Protein AF-A0A0B7NAV8-F1 (afdb_monomer_lite)

Organism: NCBI:txid35722

Radius of gyration: 39.8 Å; chains: 1; bounding box: 81×67×104 Å

Secondary structure (DSSP, 8-state):
---------SEEEEEETTTTEEE--------TTSPPPTTS-GGG-EEEEE-TTSSSEEEEEE--TTEEEEEEEEEEEE--BTTBTT-EEEEEEEEEEEPP-GGGTGGGS----SHHHHHHHHHHHHT--TT-HHHHHHHHHHIIIIIHHHHHHHHHHHHHHHHHHHHS--TTS----------------------------------HHHHHHHHHHHHHHHHTT---

Sequence (228 aa):
MNTSQLDIPQFVVIHDQVHNTYKHPIIHYVFEDEDFPLNIPKDNVILVELDSSASQLKSVDSYSSKFQVTDCVLEQSQMSDQFDEDASLLNLTIEGISARKLKEDIESIPPIKNLDQLREQLHSFKIRSLRSHTKKRTRALKREKIFKPVEDARLARLAQAQADAAKKPSVGDFMDEVKEVTTSTADTDAMTEEEPKKKISTSGPRSNRHARKLKEKKKKGKKSTIKF

Foldseek 3Di:
DPPPPQQAAPAEWEQAPVVRDIDGDDDDDDDPPHDDDPPDDQQFDKDWDAPPSNQDTDDIDGNYPFKDFDDKDKDWDDPPDVPDHDDTHIHIYTYTHTDPPCVVPVVVQPPDPDPVSVVVVVVCVVCVDPPHPVVVVVVVVCCVPPVVVVVVVVVVVVVVVVVVVVVPPPPPPPPDDDDDDDDDDDDDDDDDDDDDDDDDDPDDDDDVVVVVVVVVVVVVVVVVPDDD

InterPro domains:
  IPR019434 Domain of unknown function DUF2423 [PF10338] (128-169)

Structure (mmCIF, N/CA/C/O backbone):
data_AF-A0A0B7NAV8-F1
#
_entry.id   AF-A0A0B7NAV8-F1
#
loop_
_atom_site.group_PDB
_atom_site.id
_atom_site.type_symbol
_atom_site.label_atom_id
_atom_site.label_alt_id
_atom_site.label_comp_id
_atom_site.label_asym_id
_atom_site.label_entity_id
_atom_site.label_seq_id
_atom_site.pdbx_PDB_ins_code
_atom_site.Cartn_x
_atom_site.Cartn_y
_atom_site.Cartn_z
_atom_site.occupancy
_atom_site.B_iso_or_equiv
_atom_site.auth_seq_id
_atom_site.auth_comp_id
_atom_site.auth_asym_id
_atom_site.auth_atom_id
_atom_site.pdbx_PDB_model_num
ATOM 1 N N . MET A 1 1 ? -2.563 28.893 35.274 1.00 33.94 1 MET A N 1
ATOM 2 C CA . MET A 1 1 ? -3.260 27.595 35.200 1.00 33.94 1 MET A CA 1
ATOM 3 C C . MET A 1 1 ? -2.444 26.751 34.246 1.00 33.94 1 MET A C 1
ATOM 5 O O . MET A 1 1 ? -2.512 27.003 33.053 1.00 33.94 1 MET A O 1
ATOM 9 N N . ASN A 1 2 ? -1.585 25.873 34.769 1.00 31.20 2 ASN A N 1
ATOM 10 C CA . ASN A 1 2 ? -0.801 24.973 33.929 1.00 31.20 2 ASN A CA 1
ATOM 11 C C . ASN A 1 2 ? -1.774 23.947 33.362 1.00 31.20 2 ASN A C 1
ATOM 13 O O . ASN A 1 2 ? -2.236 23.067 34.083 1.00 31.20 2 ASN A O 1
ATOM 17 N N . THR A 1 3 ? -2.146 24.108 32.099 1.00 40.97 3 THR A N 1
ATOM 18 C CA . THR A 1 3 ? -2.737 23.022 31.331 1.00 40.97 3 THR A CA 1
ATOM 19 C C . THR A 1 3 ? -1.651 21.965 31.225 1.00 40.97 3 THR A C 1
ATOM 21 O O . THR A 1 3 ? -0.679 22.160 30.501 1.00 40.97 3 THR A O 1
ATOM 24 N N . SER A 1 4 ? -1.755 20.901 32.016 1.00 46.94 4 SER A N 1
ATOM 25 C CA . SER A 1 4 ? -0.970 19.687 31.817 1.00 46.94 4 SER A CA 1
ATOM 26 C C . SER A 1 4 ? -1.207 19.245 30.379 1.00 46.94 4 SER A C 1
ATOM 28 O O . SER A 1 4 ? -2.298 18.780 30.048 1.00 46.94 4 SER A O 1
ATOM 30 N N . GLN A 1 5 ? -0.232 19.519 29.516 1.00 57.56 5 GLN A N 1
ATOM 31 C CA . GLN A 1 5 ? -0.240 19.119 28.122 1.00 57.56 5 GLN A CA 1
ATOM 32 C C . GLN A 1 5 ? -0.314 17.597 28.132 1.00 57.56 5 GLN A C 1
ATOM 34 O O . GLN A 1 5 ? 0.608 16.932 28.591 1.00 57.56 5 GLN A O 1
ATOM 39 N N . LEU A 1 6 ? -1.478 17.057 27.774 1.00 59.31 6 LEU A N 1
ATOM 40 C CA . LEU A 1 6 ? -1.638 15.619 27.664 1.00 59.31 6 LEU A CA 1
ATOM 41 C C . LEU A 1 6 ? -0.725 15.172 26.524 1.00 59.31 6 LEU A C 1
ATOM 43 O O . LEU A 1 6 ? -0.858 15.673 25.404 1.00 59.31 6 LEU A O 1
ATOM 47 N N . ASP A 1 7 ? 0.191 14.258 26.832 1.00 71.88 7 ASP A N 1
ATOM 48 C CA . ASP A 1 7 ? 1.141 13.638 25.906 1.00 71.88 7 ASP A CA 1
ATOM 49 C C . ASP A 1 7 ? 0.406 12.671 24.967 1.00 71.88 7 ASP A C 1
ATOM 51 O O . ASP A 1 7 ? 0.641 11.471 24.920 1.00 71.88 7 ASP A O 1
ATOM 55 N N . ILE A 1 8 ? -0.569 13.193 24.232 1.00 79.69 8 ILE A N 1
ATOM 56 C CA . ILE A 1 8 ? -1.360 12.439 23.272 1.00 79.69 8 ILE A CA 1
ATOM 57 C C . ILE A 1 8 ? -0.755 12.680 21.888 1.00 79.69 8 ILE A C 1
ATOM 59 O O . ILE A 1 8 ? -0.420 13.825 21.561 1.00 79.69 8 ILE A O 1
ATOM 63 N N . PRO A 1 9 ? -0.641 11.643 21.038 1.00 83.31 9 PRO A N 1
ATOM 64 C CA . PRO A 1 9 ? -0.133 11.814 19.685 1.00 83.31 9 PRO A CA 1
ATOM 65 C C . PRO A 1 9 ? -0.959 12.839 18.909 1.00 83.31 9 PRO A C 1
ATOM 67 O O . PRO A 1 9 ? -2.142 12.613 18.674 1.00 83.31 9 PRO A O 1
ATOM 70 N N . GLN A 1 10 ? -0.349 13.950 18.499 1.00 81.62 10 GLN A N 1
ATOM 71 C CA . GLN A 1 10 ? -1.018 15.032 17.769 1.00 81.62 10 GLN A CA 1
ATOM 72 C C . GLN A 1 10 ? -1.037 14.774 16.262 1.00 81.62 10 GLN A C 1
ATOM 74 O O . GLN A 1 10 ? -1.990 15.135 15.570 1.00 81.62 10 GLN A O 1
ATOM 79 N N . PHE A 1 11 ? 0.001 14.110 15.750 1.00 85.69 11 PHE A N 1
ATOM 80 C CA . PHE A 1 11 ? 0.105 13.750 14.343 1.00 85.69 11 PHE A CA 1
ATOM 81 C C . PHE A 1 11 ? 0.037 12.240 14.193 1.00 85.69 11 PHE A C 1
ATOM 83 O O . PHE A 1 11 ? 0.974 11.535 14.551 1.00 85.69 11 PHE A O 1
ATOM 90 N N . VAL A 1 12 ? -1.066 11.744 13.630 1.00 91.06 12 VAL A N 1
ATOM 91 C CA . VAL A 1 12 ? -1.217 10.325 13.294 1.00 91.06 12 VAL A CA 1
ATOM 92 C C . VAL A 1 12 ? -1.191 10.155 11.782 1.00 91.06 12 VAL A C 1
ATOM 94 O O . VAL A 1 12 ? -1.930 10.822 11.048 1.00 91.06 12 VAL A O 1
ATOM 97 N N . VAL A 1 13 ? -0.350 9.244 11.304 1.00 93.62 13 VAL A N 1
ATOM 98 C CA . VAL A 1 13 ? -0.205 8.940 9.879 1.00 93.62 13 VAL A CA 1
ATOM 99 C C . VAL A 1 13 ? -0.182 7.432 9.673 1.00 93.62 13 VAL A C 1
ATOM 101 O O . VAL A 1 13 ? 0.451 6.697 10.420 1.00 93.62 13 VAL A O 1
ATOM 104 N N . ILE A 1 14 ? -0.859 6.965 8.625 1.00 93.88 14 ILE A N 1
ATOM 105 C CA . ILE A 1 14 ? -0.773 5.584 8.153 1.00 93.88 14 ILE A CA 1
ATOM 106 C C . ILE A 1 14 ? 0.172 5.533 6.954 1.00 93.88 14 ILE A C 1
ATOM 108 O O . ILE A 1 14 ? -0.102 6.157 5.923 1.00 93.88 14 ILE A O 1
ATOM 112 N N . HIS A 1 15 ? 1.249 4.758 7.059 1.00 94.38 15 HIS A N 1
ATOM 113 C CA . HIS A 1 15 ? 2.155 4.465 5.952 1.00 94.38 15 HIS A CA 1
ATOM 114 C C . HIS A 1 15 ? 1.811 3.118 5.319 1.00 94.38 15 HIS A C 1
ATOM 116 O O . HIS A 1 15 ? 1.873 2.065 5.948 1.00 94.38 15 HIS A O 1
ATOM 122 N N . ASP A 1 16 ? 1.433 3.155 4.042 1.00 91.88 16 ASP A N 1
ATOM 123 C CA . ASP A 1 16 ? 1.216 1.955 3.241 1.00 91.88 16 ASP A CA 1
ATOM 124 C C . ASP A 1 16 ? 2.499 1.589 2.499 1.00 91.88 16 ASP A C 1
ATOM 126 O O . ASP A 1 16 ? 2.817 2.182 1.461 1.00 91.88 16 ASP A O 1
ATOM 130 N N . GLN A 1 17 ? 3.198 0.573 2.997 1.00 89.00 17 GLN A N 1
ATOM 131 C CA . GLN A 1 17 ? 4.477 0.117 2.456 1.00 89.00 17 GLN A CA 1
ATOM 132 C C . GLN A 1 17 ? 4.350 -0.435 1.023 1.00 89.00 17 GLN A C 1
ATOM 134 O O . GLN A 1 17 ? 5.293 -0.359 0.236 1.00 89.00 17 GLN A O 1
ATOM 139 N N . VAL A 1 18 ? 3.180 -0.967 0.637 1.00 86.38 18 VAL A N 1
ATOM 140 C CA . VAL A 1 18 ? 2.978 -1.567 -0.698 1.00 86.38 18 VAL A CA 1
ATOM 141 C C . VAL A 1 18 ? 2.935 -0.498 -1.781 1.00 86.38 18 VAL A C 1
ATOM 143 O O . VAL A 1 18 ? 3.499 -0.677 -2.863 1.00 86.38 18 VAL A O 1
ATOM 146 N N . HIS A 1 19 ? 2.227 0.594 -1.508 1.00 84.69 19 HIS A N 1
ATOM 147 C CA . HIS A 1 19 ? 2.048 1.691 -2.458 1.00 84.69 19 HIS A CA 1
ATOM 148 C C . HIS A 1 19 ? 3.016 2.851 -2.199 1.00 84.69 19 HIS A C 1
ATOM 150 O O . HIS A 1 19 ? 3.089 3.760 -3.024 1.00 84.69 19 HIS A O 1
ATOM 156 N N . ASN A 1 20 ? 3.766 2.792 -1.095 1.00 88.88 20 ASN A N 1
ATOM 157 C CA . ASN A 1 20 ? 4.603 3.860 -0.564 1.00 88.88 20 ASN A CA 1
ATOM 158 C C . ASN A 1 20 ? 3.840 5.191 -0.464 1.00 88.88 20 ASN A C 1
ATOM 160 O O . ASN A 1 20 ? 4.245 6.208 -1.025 1.00 88.88 20 ASN A O 1
ATOM 164 N N . THR A 1 21 ? 2.679 5.154 0.192 1.00 91.75 21 THR A N 1
ATOM 165 C CA . THR A 1 21 ? 1.798 6.319 0.355 1.00 91.75 21 THR A CA 1
ATOM 166 C C . THR A 1 21 ? 1.487 6.563 1.818 1.00 91.75 21 THR A C 1
ATOM 168 O O . THR A 1 21 ? 1.214 5.608 2.542 1.00 91.75 21 THR A O 1
ATOM 171 N N . TYR A 1 22 ? 1.425 7.831 2.209 1.00 93.00 22 TYR A N 1
ATOM 172 C CA . TYR A 1 22 ? 0.982 8.258 3.532 1.00 93.00 22 TYR A CA 1
ATOM 173 C C . TYR A 1 22 ? -0.482 8.696 3.478 1.00 93.00 22 TYR A C 1
ATOM 175 O O . TYR A 1 22 ? -0.912 9.343 2.519 1.00 93.00 22 TYR A O 1
ATOM 183 N N . LYS A 1 23 ? -1.263 8.308 4.484 1.00 91.75 23 LYS A N 1
ATOM 184 C CA . LYS A 1 23 ? -2.679 8.662 4.623 1.00 91.75 23 LYS A CA 1
ATOM 185 C C . LYS A 1 23 ? -2.935 9.196 6.024 1.00 91.75 23 LYS A C 1
ATOM 187 O O . LYS A 1 23 ? -2.397 8.666 6.989 1.00 91.75 23 LYS A O 1
ATOM 192 N N . HIS A 1 24 ? -3.810 10.187 6.126 1.00 91.38 24 HIS A N 1
ATOM 193 C CA . HIS A 1 24 ? -4.266 10.713 7.409 1.00 91.38 24 HIS A CA 1
ATOM 194 C C . HIS A 1 24 ? -5.580 10.024 7.801 1.00 91.38 24 HIS A C 1
ATOM 196 O O . HIS A 1 24 ? -6.559 10.144 7.054 1.00 91.38 24 HIS A O 1
ATOM 202 N N . PRO A 1 25 ? -5.611 9.250 8.900 1.00 90.88 25 PRO A N 1
ATOM 203 C CA . PRO A 1 25 ? -6.840 8.648 9.393 1.00 90.88 25 PRO A CA 1
ATOM 204 C C . PRO A 1 25 ? -7.732 9.683 10.086 1.00 90.88 25 PRO A C 1
ATOM 206 O O . PRO A 1 25 ? -7.289 10.764 10.468 1.00 90.88 25 PRO A O 1
ATOM 209 N N . ILE A 1 26 ? -8.997 9.317 10.279 1.00 89.38 26 ILE A N 1
ATOM 210 C CA . ILE A 1 26 ? -9.870 9.998 11.238 1.00 89.38 26 ILE A CA 1
ATOM 211 C C . ILE A 1 26 ? -9.538 9.418 12.613 1.00 89.38 26 ILE A C 1
ATOM 213 O O . ILE A 1 26 ? -9.575 8.199 12.783 1.00 89.38 26 ILE A O 1
ATOM 217 N N . ILE A 1 27 ? -9.181 10.281 13.560 1.00 90.00 27 ILE A N 1
ATOM 218 C CA . ILE A 1 27 ? -8.692 9.887 14.882 1.00 90.00 27 ILE A CA 1
ATOM 219 C C . ILE A 1 27 ? -9.806 10.101 15.905 1.00 90.00 27 ILE A C 1
ATOM 221 O O . ILE A 1 27 ? -10.453 11.148 15.915 1.00 90.00 27 ILE A O 1
ATOM 225 N N . HIS A 1 28 ? -10.008 9.111 16.769 1.00 89.25 28 HIS A N 1
ATOM 226 C CA . HIS A 1 28 ? -10.905 9.191 17.914 1.00 89.25 28 HIS A CA 1
ATOM 227 C C . HIS A 1 28 ? -10.137 8.733 19.151 1.00 89.25 28 HIS A C 1
ATOM 229 O O . HIS A 1 28 ? -9.685 7.590 19.194 1.00 89.25 28 HIS A O 1
ATOM 235 N N . TYR A 1 29 ? -9.985 9.620 20.130 1.00 88.62 29 TYR A N 1
ATOM 236 C CA . TYR A 1 29 ? -9.462 9.260 21.445 1.00 88.62 29 TYR A CA 1
ATOM 237 C C . TYR A 1 29 ? -10.630 8.799 22.310 1.00 88.62 29 TYR A C 1
ATOM 239 O O . TYR A 1 29 ? -11.681 9.436 22.302 1.00 88.62 29 TYR A O 1
ATOM 247 N N . VAL A 1 30 ? -10.451 7.675 22.995 1.00 88.56 30 VAL A N 1
ATOM 248 C CA . VAL A 1 30 ? -11.434 7.104 23.918 1.00 88.56 30 VAL A CA 1
ATOM 249 C C . VAL A 1 30 ? -10.692 6.820 25.213 1.00 88.56 30 VAL A C 1
ATOM 251 O O . VAL A 1 30 ? -9.703 6.085 25.200 1.00 88.56 30 VAL A O 1
ATOM 254 N N . PHE A 1 31 ? -11.138 7.435 26.302 1.00 86.62 31 PHE A N 1
ATOM 255 C CA . PHE A 1 31 ? -10.585 7.224 27.638 1.00 86.62 31 PHE A CA 1
ATOM 256 C C . PHE A 1 31 ? -11.399 6.164 28.389 1.00 86.62 31 PHE A C 1
ATOM 258 O O . PHE A 1 31 ? -12.540 5.892 28.027 1.00 86.62 31 PHE A O 1
ATOM 265 N N . GLU A 1 32 ? -10.821 5.551 29.426 1.00 83.69 32 GLU A N 1
ATOM 266 C CA . GLU A 1 32 ? -11.444 4.428 30.157 1.00 83.69 32 GLU A CA 1
ATOM 267 C C . GLU A 1 32 ? -12.826 4.769 30.747 1.00 83.69 32 GLU A C 1
ATOM 269 O O . GLU A 1 32 ? -13.690 3.896 30.820 1.00 83.69 32 GLU A O 1
ATOM 274 N N . ASP A 1 33 ? -13.049 6.035 31.109 1.00 85.56 33 ASP A N 1
ATOM 275 C CA . ASP A 1 33 ? -14.300 6.526 31.700 1.00 85.56 33 ASP A CA 1
ATOM 276 C C . ASP A 1 33 ? -15.345 6.983 30.660 1.00 85.56 33 ASP A C 1
ATOM 278 O O . ASP A 1 33 ? -16.428 7.444 31.029 1.00 85.56 33 ASP A O 1
ATOM 282 N N . GLU A 1 34 ? -15.038 6.892 29.362 1.00 85.62 34 GLU A N 1
ATOM 283 C CA . GLU A 1 34 ? -15.904 7.367 28.281 1.00 85.62 34 GLU A CA 1
ATOM 284 C C . GLU A 1 34 ? -16.522 6.218 27.473 1.00 85.62 34 GLU A C 1
ATOM 286 O O . GLU A 1 34 ? -15.875 5.227 27.128 1.00 85.62 34 GLU A O 1
ATOM 291 N N . ASP A 1 35 ? -17.795 6.378 27.106 1.00 83.38 35 ASP A N 1
ATOM 292 C CA . ASP A 1 35 ? -18.478 5.427 26.233 1.00 83.38 35 ASP A CA 1
ATOM 293 C C . ASP A 1 35 ? -17.909 5.467 24.807 1.00 83.38 35 ASP A C 1
ATOM 295 O O . ASP A 1 35 ? -17.701 6.530 24.212 1.00 83.38 35 ASP A O 1
ATOM 299 N N . PHE A 1 36 ? -17.733 4.286 24.204 1.00 80.69 36 PHE A N 1
ATOM 300 C CA . PHE A 1 36 ? -17.240 4.191 22.831 1.00 80.69 36 PHE A CA 1
ATOM 301 C C . PHE A 1 36 ? -18.223 4.848 21.838 1.00 80.69 36 PHE A C 1
ATOM 303 O O . PHE A 1 36 ? -19.425 4.552 21.873 1.00 80.69 36 PHE A O 1
ATOM 310 N N . PRO A 1 37 ? -17.753 5.671 20.879 1.00 80.50 37 PRO A N 1
ATOM 311 C CA . PRO A 1 37 ? -18.645 6.382 19.970 1.00 80.50 37 PRO A CA 1
ATOM 312 C C . PRO A 1 37 ? -19.449 5.422 19.078 1.00 80.50 37 PRO A C 1
ATOM 314 O O . PRO A 1 37 ? -18.900 4.687 18.255 1.00 80.50 37 PRO A O 1
ATOM 317 N N . LEU A 1 38 ? -20.780 5.477 19.178 1.00 75.06 38 LEU A N 1
ATOM 318 C CA . LEU A 1 38 ? -21.706 4.596 18.443 1.00 75.06 38 LEU A CA 1
ATOM 319 C C . LEU A 1 38 ? -21.657 4.770 16.912 1.00 75.06 38 LEU A C 1
ATOM 321 O O . LEU A 1 38 ? -22.053 3.870 16.174 1.00 75.06 38 LEU A O 1
ATOM 325 N N . ASN A 1 39 ? -21.166 5.913 16.428 1.00 79.62 39 ASN A N 1
ATOM 326 C CA . ASN A 1 39 ? -21.165 6.264 15.005 1.00 79.62 39 ASN A CA 1
ATOM 327 C 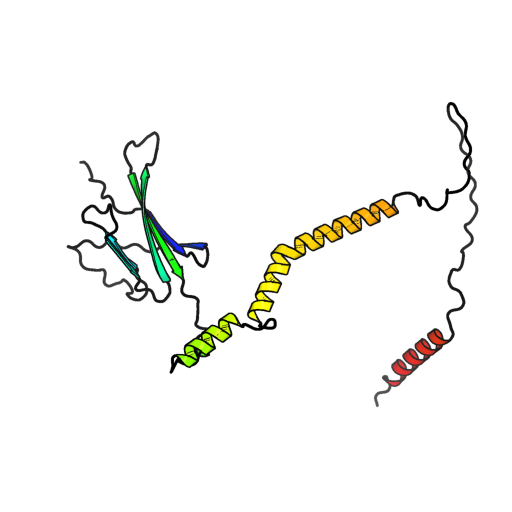C . ASN A 1 39 ? -19.951 5.728 14.224 1.00 79.62 39 ASN A C 1
ATOM 329 O O . ASN A 1 39 ? -19.858 5.970 13.019 1.00 79.62 39 ASN A O 1
ATOM 333 N N . ILE A 1 40 ? -19.012 5.026 14.869 1.00 79.38 40 ILE A N 1
ATOM 334 C CA . ILE A 1 40 ? -17.792 4.553 14.203 1.00 79.38 40 ILE A CA 1
ATOM 335 C C . ILE A 1 40 ? -18.042 3.186 13.539 1.00 79.38 40 ILE A C 1
ATOM 337 O O . ILE A 1 40 ? -18.410 2.221 14.215 1.00 79.38 40 ILE A O 1
ATOM 341 N N . PRO A 1 41 ? -17.823 3.056 12.216 1.00 80.94 41 PRO A N 1
ATOM 342 C CA . PRO A 1 41 ? -17.987 1.789 11.515 1.00 80.94 41 PRO A CA 1
ATOM 343 C C . PRO A 1 41 ? -16.900 0.791 11.933 1.00 80.94 41 PRO A C 1
ATOM 345 O O . PRO A 1 41 ? -15.724 1.005 11.653 1.00 80.94 41 PRO A O 1
ATOM 348 N N . LYS A 1 42 ? -17.298 -0.334 12.538 1.00 81.19 42 LYS A N 1
ATOM 349 C CA . LYS A 1 42 ? -16.385 -1.344 13.114 1.00 81.19 42 LYS A CA 1
ATOM 350 C C . LYS A 1 42 ? -15.485 -2.053 12.088 1.00 81.19 42 LYS A C 1
ATOM 352 O O . LYS A 1 42 ? -14.402 -2.507 12.433 1.00 81.19 42 LYS A O 1
ATOM 357 N N . ASP A 1 43 ? -15.891 -2.094 10.820 1.00 81.00 43 ASP A N 1
ATOM 358 C CA . ASP A 1 43 ? -15.250 -2.926 9.788 1.00 81.00 43 ASP A CA 1
ATOM 359 C C . ASP A 1 43 ? -13.959 -2.330 9.186 1.00 81.00 43 ASP A C 1
ATOM 361 O O . ASP A 1 43 ? -13.358 -2.921 8.285 1.00 81.00 43 ASP A O 1
ATOM 365 N N . ASN A 1 44 ? -13.555 -1.122 9.599 1.00 86.38 44 ASN A N 1
ATOM 366 C CA . ASN A 1 44 ? -12.341 -0.455 9.111 1.00 86.38 44 ASN A CA 1
ATOM 367 C C . ASN A 1 44 ? -11.680 0.393 10.210 1.00 86.38 44 ASN A C 1
ATOM 369 O O . ASN A 1 44 ? -11.363 1.558 9.978 1.00 86.38 44 ASN A O 1
ATOM 373 N N . VAL A 1 45 ? -11.488 -0.187 11.394 1.00 90.81 45 VAL A N 1
ATOM 374 C CA . VAL A 1 45 ? -10.860 0.490 12.539 1.00 90.81 45 VAL A CA 1
ATOM 375 C C . VAL A 1 45 ? -9.496 -0.125 12.829 1.00 90.81 45 VAL A C 1
ATOM 377 O O . VAL A 1 45 ? -9.292 -1.326 12.643 1.00 90.81 45 VAL A O 1
ATOM 380 N N . ILE A 1 46 ? -8.569 0.713 13.279 1.00 91.75 46 ILE A N 1
ATOM 381 C CA . ILE A 1 46 ? -7.322 0.292 13.912 1.00 91.75 46 ILE A CA 1
ATOM 382 C C . ILE A 1 46 ? -7.425 0.765 15.359 1.00 91.75 46 ILE A C 1
ATOM 384 O O . ILE A 1 46 ? -7.635 1.955 15.592 1.00 91.75 46 ILE A O 1
ATOM 388 N N . LEU A 1 47 ? -7.351 -0.167 16.304 1.00 91.88 47 LEU A N 1
ATOM 389 C CA . LEU A 1 47 ? -7.296 0.138 17.726 1.00 91.88 47 LEU A CA 1
ATOM 390 C C . LEU A 1 47 ? -5.833 0.234 18.131 1.00 91.88 47 LEU A C 1
ATOM 392 O O . LEU A 1 47 ? -5.044 -0.665 17.850 1.00 91.88 47 LEU A O 1
ATOM 396 N N . VAL A 1 48 ? -5.489 1.351 18.758 1.00 92.31 48 VAL A N 1
ATOM 397 C CA . VAL A 1 48 ? -4.158 1.619 19.289 1.00 92.31 48 VAL A CA 1
ATOM 398 C C . VAL A 1 48 ? -4.323 1.829 20.780 1.00 92.31 48 VAL A C 1
ATOM 400 O O . VAL A 1 48 ? -4.992 2.772 21.198 1.00 92.31 48 VAL A O 1
ATOM 403 N N . GLU A 1 49 ? -3.739 0.939 21.569 1.00 91.81 49 GLU A N 1
ATOM 404 C CA . GLU A 1 49 ? -3.731 1.050 23.019 1.00 91.81 49 GLU A CA 1
ATOM 405 C C . GLU A 1 49 ? -2.402 1.657 23.465 1.00 91.81 49 GLU A C 1
ATOM 407 O O . GLU A 1 49 ? -1.322 1.153 23.136 1.00 91.81 49 GLU A O 1
ATOM 412 N N . LEU A 1 50 ? -2.491 2.742 24.227 1.00 89.31 50 LEU A N 1
ATOM 413 C CA . LEU A 1 50 ? -1.343 3.402 24.833 1.00 89.31 50 LEU A CA 1
ATOM 414 C C . LEU A 1 50 ? -1.266 3.079 26.330 1.00 89.31 50 LEU A C 1
ATOM 416 O O . LEU A 1 50 ? -2.220 2.593 26.950 1.00 89.31 50 LEU A O 1
ATOM 420 N N . ASP A 1 51 ? -0.101 3.313 26.920 1.00 87.31 51 ASP A N 1
ATOM 421 C CA . ASP A 1 51 ? 0.070 3.232 28.364 1.00 87.31 51 ASP A CA 1
ATOM 422 C C . ASP A 1 51 ? -0.670 4.358 29.103 1.00 87.31 51 ASP A C 1
ATOM 424 O O . ASP A 1 51 ? -1.150 5.317 28.504 1.00 87.31 51 ASP A O 1
ATOM 428 N N . SER A 1 52 ? -0.761 4.251 30.431 1.00 82.56 52 SER A N 1
ATOM 429 C CA . SER A 1 52 ? -1.425 5.262 31.269 1.00 82.56 52 SER A CA 1
ATOM 430 C C . SER A 1 52 ? -0.781 6.651 31.162 1.00 82.56 52 SER A C 1
ATOM 432 O O . SER A 1 52 ? -1.414 7.640 31.518 1.00 82.56 52 SER A O 1
ATOM 434 N N . SER A 1 53 ? 0.459 6.725 30.667 1.00 78.12 53 SER A N 1
ATOM 435 C CA . SER A 1 53 ? 1.196 7.971 30.433 1.00 78.12 53 SER A CA 1
ATOM 436 C C . SER A 1 53 ? 1.130 8.450 28.975 1.00 78.12 53 SER A C 1
ATOM 438 O O . SER A 1 53 ? 1.748 9.459 28.661 1.00 78.12 53 SER A O 1
ATOM 440 N N . ALA A 1 54 ? 0.436 7.724 28.087 1.00 76.25 54 ALA A N 1
ATOM 441 C CA . ALA A 1 54 ? 0.354 7.956 26.638 1.00 76.25 54 ALA A CA 1
ATOM 442 C C . ALA A 1 54 ? 1.715 8.085 25.902 1.00 76.25 54 ALA A C 1
ATOM 444 O O . ALA A 1 54 ? 1.794 8.538 24.760 1.00 76.25 54 ALA A O 1
ATOM 445 N N . SER A 1 55 ? 2.784 7.612 26.538 1.00 75.94 55 SER A N 1
ATOM 446 C CA . SER A 1 55 ? 4.180 7.722 26.107 1.00 75.94 55 SER A CA 1
ATOM 447 C C . SER A 1 55 ? 4.691 6.474 25.392 1.00 75.94 55 SER A C 1
ATOM 449 O O . SER A 1 55 ? 5.691 6.530 24.676 1.00 75.94 55 SER A O 1
ATOM 451 N N . GLN A 1 56 ? 4.031 5.333 25.603 1.00 84.19 56 GLN A N 1
ATOM 452 C CA . GLN A 1 56 ? 4.423 4.046 25.045 1.00 84.19 56 GLN A CA 1
ATOM 453 C C . GLN A 1 56 ? 3.221 3.302 24.479 1.00 84.19 56 GLN A C 1
ATOM 455 O O . GLN A 1 56 ? 2.089 3.404 24.952 1.00 84.19 56 GLN A O 1
ATOM 460 N N . LEU A 1 57 ? 3.504 2.506 23.455 1.00 88.62 57 LEU A N 1
ATOM 461 C CA . LEU A 1 57 ? 2.540 1.638 22.805 1.00 88.62 57 LEU A CA 1
ATOM 462 C C . LEU A 1 57 ? 2.380 0.334 23.599 1.00 88.62 57 LEU A C 1
ATOM 464 O O . LEU A 1 57 ? 3.371 -0.351 23.854 1.00 88.62 57 LEU A O 1
ATOM 468 N N . LYS A 1 58 ? 1.145 -0.043 23.944 1.00 89.50 58 LYS A N 1
ATOM 469 C CA . LYS A 1 58 ? 0.840 -1.355 24.540 1.00 89.50 58 LYS A CA 1
ATOM 470 C C . LYS A 1 58 ? 0.482 -2.389 23.481 1.00 89.50 58 LYS A C 1
ATOM 472 O O . LYS A 1 58 ? 1.056 -3.475 23.456 1.00 89.50 58 LYS A O 1
ATOM 477 N N . SER A 1 59 ? -0.491 -2.067 22.634 1.00 90.12 59 SER A N 1
ATOM 478 C CA . SER A 1 59 ? -1.035 -2.996 21.647 1.00 90.12 59 SER A CA 1
ATOM 479 C C . SER A 1 59 ? -1.583 -2.248 20.434 1.00 90.12 59 SER A C 1
ATOM 481 O O . SER A 1 59 ? -1.980 -1.084 20.523 1.00 90.12 59 SER A O 1
ATOM 483 N N . VAL A 1 60 ? -1.561 -2.907 19.272 1.00 92.81 60 VAL A N 1
ATOM 484 C CA . VAL A 1 60 ? -2.150 -2.380 18.037 1.00 92.81 60 VAL A CA 1
ATOM 485 C C . VAL A 1 60 ? -2.856 -3.495 17.298 1.00 92.81 60 VAL A C 1
ATOM 487 O O . VAL A 1 60 ? -2.221 -4.440 16.832 1.00 92.81 60 VAL A O 1
ATOM 490 N N . ASP A 1 61 ? -4.161 -3.324 17.121 1.00 91.06 61 ASP A N 1
ATOM 491 C CA . ASP A 1 61 ? -5.021 -4.284 16.449 1.00 91.06 61 ASP A CA 1
ATOM 492 C C . ASP A 1 61 ? -5.696 -3.646 15.238 1.00 91.06 61 ASP A C 1
ATOM 494 O O . ASP A 1 61 ? -6.361 -2.612 15.329 1.00 91.06 61 ASP A O 1
ATOM 498 N N . SER A 1 62 ? -5.569 -4.289 14.077 1.00 91.62 62 SER A N 1
ATOM 499 C CA . SER A 1 62 ? -6.301 -3.890 12.874 1.00 91.62 62 SER A CA 1
ATOM 500 C C . SER A 1 62 ? -7.525 -4.770 12.671 1.00 91.62 62 SER A C 1
ATOM 502 O O . SER A 1 62 ? -7.404 -5.975 12.451 1.00 91.62 62 SER A O 1
ATOM 504 N N . TYR A 1 63 ? -8.700 -4.145 12.634 1.00 89.50 63 TYR A N 1
ATOM 505 C CA . TYR A 1 63 ? -9.967 -4.783 12.264 1.00 89.50 63 TYR A CA 1
ATOM 506 C C . TYR A 1 63 ? -10.333 -4.527 10.795 1.00 89.50 63 TYR A C 1
ATOM 508 O O . TYR A 1 63 ? -11.406 -4.907 10.327 1.00 89.50 63 TYR A O 1
ATOM 516 N N . SER A 1 64 ? -9.443 -3.886 10.034 1.00 87.50 64 SER A N 1
ATOM 517 C CA . SER A 1 64 ? -9.667 -3.595 8.622 1.00 87.50 64 SER A CA 1
ATOM 518 C C . SER A 1 64 ? -9.333 -4.789 7.731 1.00 87.50 64 SER A C 1
ATOM 520 O O . SER A 1 64 ? -8.200 -5.255 7.669 1.00 87.50 64 SER A O 1
ATOM 522 N N . SER A 1 65 ? -10.294 -5.208 6.905 1.00 84.94 65 SER A N 1
ATOM 523 C CA . SER A 1 65 ? -10.054 -6.194 5.833 1.00 84.94 65 SER A CA 1
ATOM 524 C C . SER A 1 65 ? -9.173 -5.665 4.690 1.00 84.94 65 SER A C 1
ATOM 526 O O . SER A 1 65 ? -8.731 -6.427 3.827 1.00 84.94 65 SER A O 1
ATOM 528 N N . LYS A 1 66 ? -8.946 -4.348 4.640 1.00 87.00 66 LYS A N 1
ATOM 529 C CA . LYS A 1 66 ? -8.238 -3.669 3.545 1.00 87.00 66 LYS A CA 1
ATOM 530 C C . LYS A 1 66 ? -6.812 -3.289 3.900 1.00 87.00 66 LYS A C 1
ATOM 532 O O . LYS A 1 66 ? -6.066 -2.916 2.998 1.00 87.00 66 LYS A O 1
ATOM 537 N N . PHE A 1 67 ? -6.449 -3.328 5.173 1.00 89.44 67 PHE A N 1
ATOM 538 C CA . PHE A 1 67 ? -5.160 -2.858 5.646 1.00 89.44 67 PHE A CA 1
ATOM 539 C C . PHE A 1 67 ? -4.730 -3.680 6.850 1.00 89.44 67 PHE A C 1
ATOM 541 O O . PHE A 1 67 ? -5.439 -3.743 7.854 1.00 89.44 67 PHE A O 1
ATOM 548 N N . GLN A 1 68 ? -3.564 -4.302 6.739 1.00 90.81 68 GLN A N 1
ATOM 549 C CA . GLN A 1 68 ? -2.974 -5.059 7.828 1.00 90.81 68 GLN A CA 1
ATOM 550 C C . GLN A 1 68 ? -1.791 -4.276 8.379 1.00 90.81 68 GLN A C 1
ATOM 552 O O . GLN A 1 68 ? -0.865 -3.958 7.632 1.00 90.81 68 GLN A O 1
ATOM 557 N N . VAL A 1 69 ? -1.858 -3.956 9.669 1.00 92.56 69 VAL A N 1
ATOM 558 C CA . VAL A 1 69 ? -0.771 -3.289 10.387 1.00 92.56 69 VAL A CA 1
ATOM 559 C C . VAL A 1 69 ? 0.401 -4.259 10.495 1.00 92.56 69 VAL A C 1
ATOM 561 O O . VAL A 1 69 ? 0.210 -5.441 10.787 1.00 92.56 69 VAL A O 1
ATOM 564 N N . THR A 1 70 ? 1.597 -3.763 10.204 1.00 90.25 70 THR A N 1
ATOM 565 C CA . THR A 1 70 ? 2.855 -4.505 10.336 1.00 90.25 70 THR A CA 1
ATOM 566 C C . THR A 1 70 ? 3.694 -3.980 11.482 1.00 90.25 70 THR A C 1
ATOM 568 O O . THR A 1 70 ? 4.345 -4.777 12.148 1.00 90.25 70 THR A O 1
ATOM 571 N N . ASP A 1 71 ? 3.679 -2.665 11.689 1.00 90.94 71 ASP A N 1
ATOM 572 C CA . ASP A 1 71 ? 4.441 -2.004 12.739 1.00 90.94 71 ASP A CA 1
ATOM 573 C C . ASP A 1 71 ? 3.742 -0.704 13.160 1.00 90.94 71 ASP A C 1
ATOM 575 O O . ASP A 1 71 ? 2.871 -0.190 12.452 1.00 90.94 71 ASP A O 1
ATOM 579 N N . CYS A 1 72 ? 4.097 -0.180 14.323 1.00 92.31 72 CYS A N 1
ATOM 580 C CA . CYS A 1 72 ? 3.567 1.071 14.833 1.00 92.31 72 CYS A CA 1
ATOM 581 C C . CYS A 1 72 ? 4.647 1.786 15.639 1.00 92.31 72 CYS A C 1
ATOM 583 O O . CYS A 1 72 ? 5.149 1.267 16.635 1.00 92.31 72 CYS A O 1
ATOM 585 N N . VAL A 1 73 ? 4.991 2.989 15.194 1.00 90.50 73 VAL A N 1
ATOM 586 C CA . VAL A 1 73 ? 6.103 3.771 15.718 1.00 90.50 73 VAL A CA 1
ATOM 587 C C . VAL A 1 73 ? 5.552 5.031 16.369 1.00 90.50 73 VAL A C 1
ATOM 589 O O . VAL A 1 73 ? 4.841 5.811 15.734 1.00 90.50 73 VAL A O 1
ATOM 592 N N . LEU A 1 74 ? 5.887 5.223 17.641 1.00 89.12 74 LEU A N 1
ATOM 593 C CA . LEU A 1 74 ? 5.572 6.425 18.402 1.00 89.12 74 LEU A CA 1
ATOM 594 C C . LEU A 1 74 ? 6.864 7.229 18.596 1.00 89.12 74 LEU A C 1
ATOM 596 O O . LEU A 1 74 ? 7.821 6.732 19.186 1.00 89.12 74 LEU A O 1
ATOM 600 N N . GLU A 1 75 ? 6.898 8.454 18.080 1.00 87.06 75 GLU A N 1
ATOM 601 C CA . GLU A 1 75 ? 8.063 9.341 18.111 1.00 87.06 75 GLU A CA 1
ATOM 602 C C . GLU A 1 75 ? 7.731 10.648 18.824 1.00 87.06 75 GLU A C 1
ATOM 604 O O . GLU A 1 75 ? 6.744 11.309 18.507 1.00 87.06 75 GLU A O 1
ATOM 609 N N . GLN A 1 76 ? 8.597 11.064 19.745 1.00 81.88 76 GLN A N 1
ATOM 610 C CA . GLN A 1 76 ? 8.530 12.382 20.363 1.00 81.88 76 GLN A CA 1
ATOM 611 C C . GLN A 1 76 ? 9.505 13.314 19.639 1.00 81.88 76 GLN A C 1
ATOM 613 O O . GLN A 1 76 ? 10.719 13.113 19.660 1.00 81.88 76 GLN A O 1
ATOM 618 N N . SER A 1 77 ? 8.969 14.324 18.960 1.00 75.56 77 SER A N 1
ATOM 619 C CA . SER A 1 77 ? 9.753 15.348 18.275 1.00 75.56 77 SER A CA 1
ATOM 620 C C . SER A 1 77 ? 9.921 16.565 19.178 1.00 75.56 77 SER A C 1
ATOM 622 O O . SER A 1 77 ? 8.938 17.139 19.649 1.00 75.56 77 SER A O 1
ATOM 624 N N . GLN A 1 78 ? 11.169 16.977 19.401 1.00 67.69 78 GLN A N 1
ATOM 625 C CA . GLN A 1 78 ? 11.473 18.262 20.026 1.00 67.69 78 GLN A CA 1
ATOM 626 C C . GLN A 1 78 ? 11.438 19.345 18.947 1.00 67.69 78 GLN A C 1
ATOM 628 O O . GLN A 1 78 ? 12.269 19.351 18.037 1.00 67.69 78 GLN A O 1
ATOM 633 N N . MET A 1 79 ? 10.459 20.246 19.025 1.00 59.31 79 MET A N 1
ATOM 634 C CA . MET A 1 79 ? 10.469 21.463 18.219 1.00 59.31 79 MET A CA 1
ATOM 635 C C . MET A 1 79 ? 11.474 22.416 18.859 1.00 59.31 79 MET A C 1
ATOM 637 O O . MET A 1 79 ? 11.238 22.935 19.943 1.00 59.31 79 MET A O 1
ATOM 641 N N . SER A 1 80 ? 12.608 22.644 18.205 1.00 55.41 80 SER A N 1
ATOM 642 C CA . SER A 1 80 ? 13.503 23.739 18.573 1.00 55.41 80 SER A CA 1
ATOM 643 C C . SER A 1 80 ? 12.950 25.037 17.982 1.00 55.41 80 SER A C 1
ATOM 645 O O . SER A 1 80 ? 13.508 25.550 17.010 1.00 55.41 80 SER A O 1
ATOM 647 N N . ASP A 1 81 ? 11.810 25.518 18.480 1.00 53.69 81 ASP A N 1
ATOM 648 C CA . ASP A 1 81 ? 11.325 26.842 18.096 1.00 53.69 81 ASP A CA 1
ATOM 649 C C . ASP A 1 81 ? 11.888 27.882 19.066 1.00 53.69 81 ASP A C 1
ATOM 651 O O . ASP A 1 81 ? 11.869 27.708 20.281 1.00 53.69 81 ASP A O 1
ATOM 655 N N . GLN A 1 82 ? 12.432 28.969 18.524 1.00 55.56 82 GLN A N 1
ATOM 656 C CA . GLN A 1 82 ? 13.211 29.971 19.267 1.00 55.56 82 GLN A CA 1
ATOM 657 C C . GLN A 1 82 ? 12.359 30.811 20.242 1.00 55.56 82 GLN A C 1
ATOM 659 O O . GLN A 1 82 ? 12.880 31.732 20.873 1.00 55.56 82 GLN A O 1
ATOM 664 N N . PHE A 1 83 ? 11.059 30.515 20.330 1.00 57.09 83 PHE A N 1
ATOM 665 C CA . PHE A 1 83 ? 10.048 31.281 21.053 1.00 57.09 83 PHE A CA 1
ATOM 666 C C . PHE A 1 83 ? 9.185 30.456 22.025 1.00 57.09 83 PHE A C 1
ATOM 668 O O . PHE A 1 83 ? 8.489 31.078 22.820 1.00 57.09 83 PHE A O 1
ATOM 675 N N . ASP A 1 84 ? 9.259 29.117 22.025 1.00 52.53 84 ASP A N 1
ATOM 676 C CA . ASP A 1 84 ? 8.502 28.251 22.948 1.00 52.53 84 ASP A CA 1
ATOM 677 C C . ASP A 1 84 ? 9.376 27.065 23.393 1.00 52.53 84 ASP A C 1
ATOM 679 O O . ASP A 1 84 ? 9.627 26.140 22.624 1.00 52.53 84 ASP A O 1
ATOM 683 N N . GLU A 1 85 ? 9.872 27.103 24.633 1.00 51.81 85 GLU A N 1
ATOM 684 C CA . GLU A 1 85 ? 10.953 26.215 25.094 1.00 51.81 85 GLU A CA 1
ATOM 685 C C . GLU A 1 85 ? 10.565 24.752 25.388 1.00 51.81 85 GLU A C 1
ATOM 687 O O . GLU A 1 85 ? 11.477 23.948 25.509 1.00 51.81 85 GLU A O 1
ATOM 692 N N . ASP A 1 86 ? 9.293 24.330 25.434 1.00 53.06 86 ASP A N 1
ATOM 693 C CA . ASP A 1 86 ? 8.965 22.972 25.934 1.00 53.06 86 ASP A CA 1
ATOM 694 C C . ASP A 1 86 ? 7.828 22.230 25.196 1.00 53.06 86 ASP A C 1
ATOM 696 O O . ASP A 1 86 ? 7.237 21.283 25.722 1.00 53.06 86 ASP A O 1
ATOM 700 N N . ALA A 1 87 ? 7.496 22.604 23.956 1.00 57.31 87 ALA A N 1
ATOM 701 C CA . ALA A 1 87 ? 6.448 21.906 23.204 1.00 57.31 87 ALA A CA 1
ATOM 702 C C . ALA A 1 87 ? 6.979 20.608 22.563 1.00 57.31 87 ALA A C 1
ATOM 704 O O . ALA A 1 87 ? 7.331 20.564 21.382 1.00 57.31 87 ALA A O 1
ATOM 705 N N . SER A 1 88 ? 7.028 19.522 23.339 1.00 65.12 88 SER A N 1
ATOM 706 C CA . SER A 1 88 ? 7.263 18.188 22.780 1.00 65.12 88 SER A CA 1
ATOM 707 C C . SER A 1 88 ? 6.011 17.708 22.032 1.00 65.12 88 SER A C 1
ATOM 709 O O . SER A 1 88 ? 4.910 17.699 22.586 1.00 65.12 88 SER A O 1
ATOM 711 N N . LEU A 1 89 ? 6.162 17.367 20.750 1.00 75.69 89 LEU A N 1
ATOM 712 C CA . LEU A 1 89 ? 5.075 16.869 19.907 1.00 75.69 89 LEU A CA 1
ATOM 713 C C . LEU A 1 89 ? 5.196 15.355 19.769 1.00 75.69 89 LEU A C 1
ATOM 715 O O . LEU A 1 89 ? 6.248 14.849 19.379 1.00 75.69 89 LEU A O 1
ATOM 719 N N . LEU A 1 90 ? 4.114 14.635 20.052 1.00 84.31 90 LEU A N 1
ATOM 720 C CA . LEU A 1 90 ? 4.043 13.191 19.851 1.00 84.31 90 LEU A CA 1
ATOM 721 C C . LEU A 1 90 ? 3.450 12.868 18.480 1.00 84.31 90 LEU A C 1
ATOM 723 O O . LEU A 1 90 ? 2.363 13.330 18.122 1.00 84.31 90 LEU A O 1
ATOM 727 N N . ASN A 1 91 ? 4.169 12.043 17.731 1.00 88.56 91 ASN A N 1
ATOM 728 C CA . ASN A 1 91 ? 3.823 11.592 16.393 1.00 88.56 91 ASN A CA 1
ATOM 729 C C . ASN A 1 91 ? 3.625 10.076 16.411 1.00 88.56 91 ASN A C 1
ATOM 731 O O . ASN A 1 91 ? 4.469 9.340 16.914 1.00 88.56 91 ASN A O 1
ATOM 735 N N . LEU A 1 92 ? 2.528 9.603 15.828 1.00 90.94 92 LEU A N 1
ATOM 736 C CA . LEU A 1 92 ? 2.212 8.187 15.686 1.00 90.94 92 LEU A CA 1
ATOM 737 C C . LEU A 1 92 ? 2.205 7.807 14.205 1.00 90.94 92 LEU A C 1
ATOM 739 O O . LEU A 1 92 ? 1.357 8.258 13.431 1.00 90.94 92 LEU A O 1
ATOM 743 N N . THR A 1 93 ? 3.121 6.927 13.821 1.00 92.44 93 THR A N 1
ATOM 744 C CA . THR A 1 93 ? 3.188 6.360 12.476 1.00 92.44 93 THR A CA 1
ATOM 745 C C . THR A 1 93 ? 2.760 4.903 12.521 1.00 92.44 93 THR A C 1
ATOM 747 O O . THR A 1 93 ? 3.438 4.056 13.092 1.00 92.44 93 THR A O 1
ATOM 750 N N . ILE A 1 94 ? 1.628 4.598 11.895 1.00 93.81 94 ILE A N 1
ATOM 751 C CA . ILE A 1 94 ? 1.114 3.235 11.769 1.00 93.81 94 ILE A CA 1
ATOM 752 C C . ILE A 1 94 ? 1.564 2.694 10.417 1.00 93.81 94 ILE A C 1
ATOM 754 O O . ILE A 1 94 ? 1.078 3.126 9.367 1.00 93.81 94 ILE A O 1
ATOM 758 N N . GLU A 1 95 ? 2.476 1.735 10.430 1.00 93.62 95 GLU A N 1
ATOM 759 C CA . GLU A 1 95 ? 2.944 1.083 9.219 1.00 93.62 95 GLU A CA 1
ATOM 760 C C . GLU A 1 95 ? 2.115 -0.156 8.909 1.00 93.62 95 GLU A C 1
ATOM 762 O O . GLU A 1 95 ? 1.726 -0.941 9.778 1.00 93.62 95 GLU A O 1
ATOM 767 N N . GLY A 1 96 ? 1.857 -0.370 7.629 1.00 91.50 96 GLY A N 1
ATOM 768 C CA . GLY A 1 96 ? 1.182 -1.579 7.213 1.00 91.50 96 GLY A CA 1
ATOM 769 C C . GLY A 1 96 ? 1.129 -1.758 5.718 1.00 91.50 96 GLY A C 1
ATOM 770 O O . GLY A 1 96 ? 1.681 -0.999 4.917 1.00 91.50 96 GLY A O 1
ATOM 771 N N . ILE A 1 97 ? 0.427 -2.813 5.340 1.00 90.00 97 ILE A N 1
ATOM 772 C CA . ILE A 1 97 ? 0.268 -3.232 3.960 1.00 90.00 97 ILE A CA 1
ATOM 773 C C . ILE A 1 97 ? -1.209 -3.184 3.590 1.00 90.00 97 ILE A C 1
ATOM 775 O O . ILE A 1 97 ? -2.059 -3.838 4.202 1.00 90.00 97 ILE A O 1
ATOM 779 N N . SER A 1 98 ? -1.540 -2.422 2.547 1.00 87.56 98 SER A N 1
ATOM 780 C CA . SER A 1 98 ? -2.884 -2.513 1.982 1.00 87.56 98 SER A CA 1
ATOM 781 C C . SER A 1 98 ? -3.091 -3.893 1.363 1.00 87.56 98 SER A C 1
ATOM 783 O O . SER A 1 98 ? -2.307 -4.350 0.521 1.00 87.56 98 SER A O 1
ATOM 785 N N . ALA A 1 99 ? -4.199 -4.534 1.728 1.00 76.75 99 ALA A N 1
ATOM 786 C CA . ALA A 1 99 ? -4.670 -5.728 1.060 1.00 76.75 99 ALA A CA 1
ATOM 787 C C . ALA A 1 99 ? -4.800 -5.419 -0.434 1.00 76.75 99 ALA A C 1
ATOM 789 O O . ALA A 1 99 ? -5.407 -4.424 -0.852 1.00 76.75 99 ALA A O 1
ATOM 790 N N . ARG A 1 100 ? -4.209 -6.277 -1.268 1.00 64.00 100 ARG A N 1
ATOM 791 C CA . ARG A 1 100 ? -4.402 -6.175 -2.714 1.00 64.00 100 ARG A CA 1
ATOM 792 C C . ARG A 1 100 ? -5.901 -6.257 -2.970 1.00 64.00 100 ARG A C 1
ATOM 794 O O . ARG A 1 100 ? -6.570 -7.105 -2.382 1.00 64.00 100 ARG A O 1
ATOM 801 N N . LYS A 1 101 ? -6.429 -5.397 -3.848 1.00 56.78 101 LYS A N 1
ATOM 802 C CA . LYS A 1 101 ? -7.796 -5.532 -4.373 1.00 56.78 101 LYS A CA 1
ATOM 803 C C . LYS A 1 101 ? -7.878 -6.861 -5.120 1.00 56.78 101 LYS A C 1
ATOM 805 O O . LYS A 1 101 ? -7.687 -6.929 -6.324 1.00 56.78 101 LYS A O 1
ATOM 810 N N . LEU A 1 102 ? -8.128 -7.924 -4.375 1.00 51.47 102 LEU A N 1
ATOM 811 C CA . LEU A 1 102 ? -8.215 -9.285 -4.866 1.00 51.47 102 LEU A CA 1
ATOM 812 C C . LEU A 1 102 ? -9.587 -9.573 -5.496 1.00 51.47 102 LEU A C 1
ATOM 814 O O . LEU A 1 102 ? -9.850 -10.708 -5.872 1.00 51.47 102 LEU A O 1
ATOM 818 N N . LYS A 1 103 ? -10.465 -8.568 -5.627 1.00 49.25 103 LYS A N 1
ATOM 819 C CA . LYS A 1 103 ? -11.810 -8.755 -6.184 1.00 49.25 103 LYS A CA 1
ATOM 820 C C . LYS A 1 103 ? -11.807 -9.261 -7.630 1.00 49.25 103 LYS A C 1
ATOM 822 O O . LYS A 1 103 ? -12.736 -9.958 -7.992 1.00 49.25 103 LYS A O 1
ATOM 827 N N . GLU A 1 104 ? -10.775 -8.985 -8.428 1.00 50.69 104 GLU A N 1
ATOM 828 C CA . GLU A 1 104 ? -10.706 -9.519 -9.802 1.00 50.69 104 GLU A CA 1
ATOM 829 C C . GLU A 1 104 ? -10.032 -10.900 -9.891 1.00 50.69 104 GLU A C 1
ATOM 831 O O . GLU A 1 104 ? -10.256 -11.615 -10.862 1.00 50.69 104 GLU A O 1
ATOM 836 N N . ASP A 1 105 ? -9.262 -11.316 -8.875 1.00 48.97 105 ASP A N 1
ATOM 837 C CA . ASP A 1 105 ? -8.512 -12.581 -8.914 1.00 48.97 105 ASP A CA 1
ATOM 838 C C . ASP A 1 105 ? -9.119 -13.680 -8.006 1.00 48.97 105 ASP A C 1
ATOM 840 O O . ASP A 1 105 ? -9.062 -14.845 -8.390 1.00 48.97 105 ASP A O 1
ATOM 844 N N . ILE A 1 106 ? -9.740 -13.370 -6.851 1.00 50.72 106 ILE A N 1
ATOM 845 C CA . ILE A 1 106 ? -10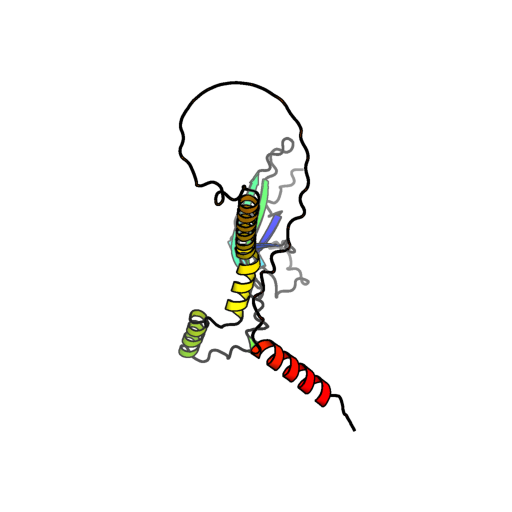.284 -14.387 -5.911 1.00 50.72 106 ILE A CA 1
ATOM 846 C C . ILE A 1 106 ? -11.490 -15.131 -6.471 1.00 50.72 106 ILE A C 1
ATOM 848 O O . ILE A 1 106 ? -11.577 -16.336 -6.258 1.00 50.72 106 ILE A O 1
ATOM 852 N N . GLU A 1 107 ? -12.398 -14.474 -7.198 1.00 52.34 107 GLU A N 1
ATOM 853 C CA . GLU A 1 107 ? -13.590 -15.161 -7.732 1.00 52.34 107 GLU A CA 1
ATOM 854 C C . GLU A 1 107 ? -13.225 -16.297 -8.706 1.00 52.34 107 GLU A C 1
ATOM 856 O O . GLU A 1 107 ? -14.019 -17.207 -8.931 1.00 52.34 107 GLU A O 1
ATOM 861 N N . SER A 1 108 ? -11.995 -16.289 -9.234 1.00 55.66 108 SER A N 1
ATOM 862 C CA . SER A 1 108 ? -11.455 -17.348 -10.091 1.00 55.66 108 SER A CA 1
ATOM 863 C C . SER A 1 108 ? -10.597 -18.387 -9.362 1.00 55.66 108 SER A C 1
ATOM 865 O O . SER A 1 108 ? -10.252 -19.411 -9.957 1.00 55.66 108 SER A O 1
ATOM 867 N N . ILE A 1 109 ? -10.214 -18.142 -8.103 1.00 58.81 109 ILE A N 1
ATOM 868 C CA . ILE A 1 109 ? -9.347 -19.052 -7.353 1.00 58.81 109 ILE A CA 1
ATOM 869 C C . ILE A 1 109 ? -10.244 -20.090 -6.672 1.00 58.81 109 ILE A C 1
ATOM 871 O O . ILE A 1 109 ? -10.991 -19.748 -5.754 1.00 58.81 109 ILE A O 1
ATOM 875 N N . PRO A 1 110 ? -10.192 -21.367 -7.093 1.00 64.75 110 PRO A N 1
ATOM 876 C CA . PRO A 1 110 ? -10.983 -22.402 -6.451 1.00 64.75 110 PRO A CA 1
ATOM 877 C C . PRO A 1 110 ? -10.577 -22.524 -4.973 1.00 64.75 110 PRO A C 1
ATOM 879 O O . PRO A 1 110 ? -9.383 -22.418 -4.664 1.00 64.75 110 PRO A O 1
ATOM 882 N N . PRO A 1 111 ? -11.540 -22.765 -4.060 1.00 74.94 111 PRO A N 1
ATOM 883 C CA . PRO A 1 111 ? -11.246 -22.949 -2.645 1.00 74.94 111 PRO A CA 1
ATOM 884 C C . PRO A 1 111 ? -10.235 -24.081 -2.476 1.00 74.94 111 PRO A C 1
ATOM 886 O O . PRO A 1 111 ? -10.373 -25.142 -3.091 1.00 74.94 111 PRO A O 1
ATOM 889 N N . ILE A 1 112 ? -9.211 -23.837 -1.659 1.00 71.25 112 ILE A N 1
ATOM 890 C CA . ILE A 1 112 ? -8.145 -24.801 -1.390 1.00 71.25 112 ILE A CA 1
ATOM 891 C C . ILE A 1 112 ? -8.747 -25.920 -0.551 1.00 71.25 112 ILE A C 1
ATOM 893 O O . ILE A 1 112 ? -9.059 -25.727 0.620 1.00 71.25 112 ILE A O 1
ATOM 897 N N . LYS A 1 113 ? -8.935 -27.087 -1.162 1.00 78.62 113 LYS A N 1
ATOM 898 C CA . LYS A 1 113 ? -9.523 -28.244 -0.484 1.00 78.62 113 LYS A CA 1
ATOM 899 C C . LYS A 1 113 ? -8.461 -29.012 0.299 1.00 78.62 113 LYS A C 1
ATOM 901 O O . LYS A 1 113 ? -8.730 -29.441 1.412 1.00 78.62 113 LYS A O 1
ATOM 906 N N . ASN A 1 114 ? -7.249 -29.128 -0.258 1.00 87.38 114 ASN A N 1
ATOM 907 C CA . ASN A 1 114 ? -6.177 -29.978 0.272 1.00 87.38 114 ASN A CA 1
ATOM 908 C C . ASN A 1 114 ? -4.795 -29.290 0.185 1.00 87.38 114 ASN A C 1
ATOM 910 O O . ASN A 1 114 ? -4.576 -28.418 -0.659 1.00 87.38 114 ASN A O 1
ATOM 914 N N . LEU A 1 115 ? -3.824 -29.742 0.994 1.00 85.00 115 LEU A N 1
ATOM 915 C CA . LEU A 1 115 ? -2.440 -29.224 1.000 1.00 85.00 115 LEU A CA 1
ATOM 916 C C . LEU A 1 115 ? -1.725 -29.348 -0.356 1.00 85.00 115 LEU A C 1
ATOM 918 O O . LEU A 1 115 ? -0.891 -28.507 -0.693 1.00 85.00 115 LEU A O 1
ATOM 922 N N . ASP A 1 116 ? -2.071 -30.349 -1.160 1.00 82.50 116 ASP A N 1
ATOM 923 C CA . ASP A 1 116 ? -1.489 -30.514 -2.494 1.00 82.50 116 ASP A CA 1
ATOM 924 C C . ASP A 1 116 ? -1.971 -29.436 -3.477 1.00 82.50 116 ASP A C 1
ATOM 926 O O . ASP A 1 116 ? -1.175 -28.933 -4.267 1.00 82.50 116 ASP A O 1
ATOM 930 N N . GLN A 1 117 ? -3.220 -28.965 -3.354 1.00 79.44 117 GLN A N 1
ATOM 931 C CA . GLN A 1 117 ? -3.714 -27.830 -4.146 1.00 79.44 117 GLN A CA 1
ATOM 932 C C . GLN A 1 117 ? -3.022 -26.519 -3.767 1.00 79.44 117 GLN A C 1
ATOM 934 O O . GLN A 1 117 ? -2.697 -25.722 -4.645 1.00 79.44 117 GLN A O 1
ATOM 939 N N . LEU A 1 118 ? -2.747 -26.303 -2.475 1.00 79.62 118 LEU A N 1
ATOM 940 C CA . LEU A 1 118 ? -1.955 -25.158 -2.016 1.00 79.62 118 LEU A CA 1
ATOM 941 C C . LEU A 1 118 ? -0.554 -25.189 -2.646 1.00 79.62 118 LEU A C 1
ATOM 943 O O . LEU A 1 118 ? -0.063 -24.172 -3.142 1.00 79.62 118 LEU A O 1
ATOM 947 N N . ARG A 1 119 ? 0.087 -26.365 -2.651 1.00 78.88 119 ARG A N 1
ATOM 948 C CA . ARG A 1 119 ? 1.416 -26.558 -3.246 1.00 78.88 119 ARG A CA 1
ATOM 949 C C . ARG A 1 119 ? 1.405 -26.301 -4.748 1.00 78.88 119 ARG A C 1
ATOM 951 O O . ARG A 1 119 ? 2.274 -25.572 -5.221 1.00 78.88 119 ARG A O 1
ATOM 958 N N . GLU A 1 120 ? 0.425 -26.820 -5.484 1.00 75.00 120 GLU A N 1
ATOM 959 C CA . GLU A 1 120 ? 0.267 -26.557 -6.921 1.00 75.00 120 GLU A CA 1
ATOM 960 C C . GLU A 1 120 ? 0.006 -25.080 -7.221 1.00 75.00 120 GLU A C 1
ATOM 962 O O . GLU A 1 120 ? 0.630 -24.516 -8.124 1.00 75.00 120 GLU A O 1
ATOM 967 N N . GLN A 1 121 ? -0.847 -24.413 -6.439 1.00 72.81 121 GLN A N 1
ATOM 968 C CA . GLN A 1 121 ? -1.081 -22.977 -6.584 1.00 72.81 121 GLN A CA 1
ATOM 969 C C . GLN A 1 121 ? 0.213 -22.192 -6.348 1.00 72.81 121 GLN A C 1
ATOM 971 O O . GLN A 1 121 ? 0.609 -21.402 -7.209 1.00 72.81 121 GLN A O 1
ATOM 976 N N . LEU A 1 122 ? 0.944 -22.462 -5.265 1.00 73.06 122 LEU A N 1
ATOM 977 C CA . LEU A 1 122 ? 2.253 -21.851 -5.003 1.00 73.06 122 LEU A CA 1
ATOM 978 C C . LEU A 1 122 ? 3.260 -22.119 -6.132 1.00 73.06 122 LEU A C 1
ATOM 980 O O . LEU A 1 122 ? 4.000 -21.215 -6.536 1.00 73.06 122 LEU A O 1
ATOM 984 N N . HIS A 1 123 ? 3.261 -23.331 -6.688 1.00 68.88 123 HIS A N 1
ATOM 985 C CA . HIS A 1 123 ? 4.090 -23.683 -7.837 1.00 68.88 123 HIS A CA 1
ATOM 986 C C . HIS A 1 123 ? 3.694 -22.892 -9.088 1.00 68.88 123 HIS A C 1
ATOM 988 O O . HIS A 1 123 ? 4.569 -22.393 -9.792 1.00 68.88 123 HIS A O 1
ATOM 994 N N . SER A 1 124 ? 2.400 -22.688 -9.339 1.00 65.00 124 SER A N 1
ATOM 995 C CA . SER A 1 124 ? 1.907 -21.875 -10.458 1.00 65.00 124 SER A CA 1
ATOM 996 C C . SER A 1 124 ? 2.290 -20.392 -10.323 1.00 65.00 124 SER A C 1
ATOM 998 O O . SER A 1 124 ? 2.608 -19.733 -11.319 1.00 65.00 124 SER A O 1
ATOM 1000 N N . PHE A 1 125 ? 2.360 -19.871 -9.090 1.00 62.97 125 PHE A N 1
ATOM 1001 C CA . PHE A 1 125 ? 2.877 -18.531 -8.805 1.00 62.97 125 PHE A CA 1
ATOM 1002 C C . PHE A 1 125 ? 4.389 -18.437 -9.057 1.00 62.97 125 PHE A C 1
ATOM 1004 O O . PHE A 1 125 ? 4.838 -17.475 -9.692 1.00 62.97 125 PHE A O 1
ATOM 1011 N N . LYS A 1 126 ? 5.168 -19.445 -8.639 1.00 62.34 126 LYS A N 1
ATOM 1012 C CA . LYS A 1 126 ? 6.619 -19.527 -8.898 1.00 62.34 126 LYS A CA 1
ATOM 1013 C C . LYS A 1 126 ? 6.948 -19.735 -10.384 1.00 62.34 126 LYS A C 1
ATOM 1015 O O . LYS A 1 126 ? 7.849 -19.080 -10.907 1.00 62.34 126 LYS A O 1
ATOM 1020 N N . ILE A 1 127 ? 6.182 -20.561 -11.097 1.00 61.19 127 ILE A N 1
ATOM 1021 C CA . ILE A 1 127 ? 6.397 -20.932 -12.507 1.00 61.19 127 ILE A CA 1
ATOM 1022 C C . ILE A 1 127 ? 5.488 -20.119 -13.443 1.00 61.19 127 ILE A C 1
ATOM 1024 O O . ILE A 1 127 ? 5.054 -20.591 -14.492 1.00 61.19 127 ILE A O 1
ATOM 1028 N N . ARG A 1 128 ? 5.184 -18.852 -13.122 1.00 62.31 128 ARG A N 1
ATOM 1029 C CA . ARG A 1 128 ? 4.439 -18.005 -14.072 1.00 62.31 128 ARG A CA 1
ATOM 1030 C C . ARG A 1 128 ? 5.160 -17.987 -15.421 1.00 62.31 128 ARG A C 1
ATOM 1032 O O . ARG A 1 128 ? 6.285 -17.490 -15.521 1.00 62.31 128 ARG A O 1
ATOM 1039 N N . SER A 1 129 ? 4.497 -18.508 -16.452 1.00 69.31 129 SER A N 1
ATOM 1040 C CA . SER A 1 129 ? 5.052 -18.658 -17.800 1.00 69.31 129 SER A CA 1
ATOM 1041 C C . SER A 1 129 ? 5.664 -17.353 -18.314 1.00 69.31 129 SER A C 1
ATOM 1043 O O . SER A 1 129 ? 5.139 -16.259 -18.081 1.00 69.31 129 SER A O 1
ATOM 1045 N N . LEU A 1 130 ? 6.758 -17.461 -19.070 1.00 69.44 130 LEU A N 1
ATOM 1046 C CA . LEU A 1 130 ? 7.414 -16.344 -19.765 1.00 69.44 130 LEU A CA 1
ATOM 1047 C C . LEU A 1 130 ? 6.439 -15.561 -20.663 1.00 69.44 130 LEU A C 1
ATOM 1049 O O . LEU A 1 130 ? 6.629 -14.370 -20.906 1.00 69.44 130 LEU A O 1
ATOM 1053 N N . ARG A 1 131 ? 5.368 -16.221 -21.120 1.00 74.31 131 ARG A N 1
ATOM 1054 C CA . ARG A 1 131 ? 4.316 -15.631 -21.956 1.00 74.31 131 ARG A CA 1
ATOM 1055 C C . ARG A 1 131 ? 3.128 -15.072 -21.167 1.00 74.31 131 ARG A C 1
ATOM 1057 O O . ARG A 1 131 ? 2.212 -14.546 -21.799 1.00 74.31 131 ARG A O 1
ATOM 1064 N N . SER A 1 132 ? 3.138 -15.168 -19.836 1.00 81.25 132 SER A N 1
ATOM 1065 C CA . SER A 1 132 ? 2.040 -14.694 -18.988 1.00 81.25 132 SER A CA 1
ATOM 1066 C C . SER A 1 132 ? 1.777 -13.201 -19.182 1.00 81.25 132 SER A C 1
ATOM 1068 O O . SER A 1 132 ? 2.698 -12.388 -19.315 1.00 81.25 132 SER A O 1
ATOM 1070 N N . HIS A 1 133 ? 0.494 -12.845 -19.198 1.00 76.62 133 HIS A N 1
ATOM 1071 C CA . HIS A 1 133 ? 0.033 -11.492 -19.491 1.00 76.62 133 HIS A CA 1
ATOM 1072 C C . HIS A 1 133 ? 0.612 -10.463 -18.506 1.00 76.62 133 HIS A C 1
ATOM 1074 O O . HIS A 1 133 ? 1.139 -9.428 -18.909 1.00 76.62 133 HIS A O 1
ATOM 1080 N N . THR A 1 134 ? 0.647 -10.801 -17.218 1.00 78.25 134 THR A N 1
ATOM 1081 C CA . THR A 1 134 ? 1.205 -9.950 -16.1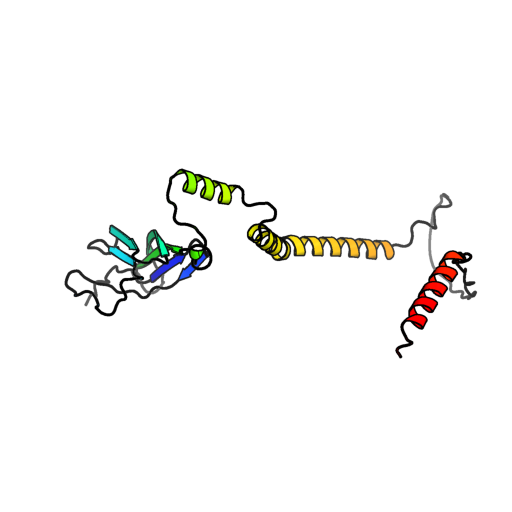59 1.00 78.25 134 THR A CA 1
ATOM 1082 C C . THR A 1 134 ? 2.709 -9.698 -16.336 1.00 78.25 134 THR A C 1
ATOM 1084 O O . THR A 1 134 ? 3.164 -8.558 -16.208 1.00 78.25 134 THR A O 1
ATOM 1087 N N . LYS A 1 135 ? 3.503 -10.723 -16.698 1.00 81.81 135 LYS A N 1
ATOM 1088 C CA . LYS A 1 135 ? 4.943 -10.556 -16.989 1.00 81.81 135 LYS A CA 1
ATOM 1089 C C . LYS A 1 135 ? 5.180 -9.733 -18.261 1.00 81.81 135 LYS A C 1
ATOM 1091 O O . LYS A 1 135 ? 6.126 -8.950 -18.315 1.00 81.81 135 LYS A O 1
ATOM 1096 N N . LYS A 1 136 ? 4.313 -9.862 -19.273 1.00 87.25 136 LYS A N 1
ATOM 1097 C CA . LYS A 1 136 ? 4.363 -9.027 -20.486 1.00 87.25 136 LYS A CA 1
ATOM 1098 C C . LYS A 1 136 ? 4.062 -7.560 -20.178 1.00 87.25 136 LYS A C 1
ATOM 1100 O O . LYS A 1 136 ? 4.843 -6.700 -20.575 1.00 87.25 136 LYS A O 1
ATOM 1105 N N . ARG A 1 137 ? 2.991 -7.283 -19.425 1.00 85.25 137 ARG A N 1
ATOM 1106 C CA . ARG A 1 137 ? 2.579 -5.921 -19.047 1.00 85.25 137 ARG A CA 1
ATOM 1107 C C . ARG A 1 137 ? 3.657 -5.207 -18.232 1.00 85.25 137 ARG A C 1
ATOM 1109 O O . ARG A 1 137 ? 4.038 -4.089 -18.553 1.00 85.25 137 ARG A O 1
ATOM 1116 N N . THR A 1 138 ? 4.213 -5.879 -17.228 1.00 88.06 138 THR A N 1
ATOM 1117 C CA . THR A 1 138 ? 5.305 -5.321 -16.411 1.00 88.06 138 THR A CA 1
ATOM 1118 C C . THR A 1 138 ? 6.584 -5.081 -17.217 1.00 88.06 138 THR A C 1
ATOM 1120 O O . THR A 1 138 ? 7.224 -4.045 -17.043 1.00 88.06 138 THR A O 1
ATOM 1123 N N . ARG A 1 139 ? 6.950 -5.975 -18.151 1.00 90.75 139 ARG A N 1
ATOM 1124 C CA . ARG A 1 139 ? 8.071 -5.727 -19.079 1.00 90.75 139 ARG A CA 1
ATOM 1125 C C . ARG A 1 139 ? 7.816 -4.541 -20.008 1.00 90.75 139 ARG A C 1
ATOM 1127 O O . ARG A 1 139 ? 8.753 -3.790 -20.251 1.00 90.75 139 ARG A O 1
ATOM 1134 N N . ALA A 1 140 ? 6.596 -4.370 -20.515 1.00 92.12 140 ALA A N 1
ATOM 1135 C CA . ALA A 1 140 ? 6.244 -3.230 -21.362 1.00 92.12 140 ALA A CA 1
ATOM 1136 C C . ALA A 1 140 ? 6.432 -1.901 -20.612 1.00 92.12 140 ALA A C 1
ATOM 1138 O O . ALA A 1 140 ? 7.150 -1.032 -21.095 1.00 92.12 140 ALA A O 1
ATOM 1139 N N . LEU A 1 141 ? 5.924 -1.810 -19.378 1.00 92.19 141 LEU A N 1
ATOM 1140 C CA . LEU A 1 141 ? 6.103 -0.627 -18.529 1.00 92.19 141 LEU A CA 1
ATOM 1141 C C . LEU A 1 141 ? 7.580 -0.315 -18.253 1.00 92.19 141 LEU A C 1
ATOM 1143 O O . LEU A 1 141 ? 7.994 0.839 -18.332 1.00 92.19 141 LEU A O 1
ATOM 1147 N N . LYS A 1 142 ? 8.395 -1.339 -17.958 1.00 95.44 142 LYS A N 1
ATOM 1148 C CA . LYS A 1 142 ? 9.842 -1.151 -17.766 1.00 95.44 142 LYS A CA 1
ATOM 1149 C C . LYS A 1 142 ? 10.524 -0.663 -19.044 1.00 95.44 142 LYS A C 1
ATOM 1151 O O . LYS A 1 142 ? 11.381 0.212 -18.965 1.00 95.44 142 LYS A O 1
ATOM 1156 N N . ARG A 1 143 ? 10.151 -1.204 -20.211 1.00 95.50 143 ARG A N 1
ATOM 1157 C CA . ARG A 1 143 ? 10.692 -0.752 -21.500 1.00 95.50 143 ARG A CA 1
ATOM 1158 C C . ARG A 1 143 ? 10.400 0.716 -21.740 1.00 95.50 143 ARG A C 1
ATOM 1160 O O . ARG A 1 143 ? 11.330 1.445 -22.029 1.00 95.50 143 ARG A O 1
ATOM 1167 N N . GLU A 1 144 ? 9.162 1.155 -21.564 1.00 92.88 144 GLU A N 1
ATOM 1168 C CA . GLU A 1 144 ? 8.794 2.552 -21.815 1.00 92.88 144 GLU A CA 1
ATOM 1169 C C . GLU A 1 144 ? 9.465 3.528 -20.851 1.00 92.88 144 GLU A C 1
ATOM 1171 O O . GLU A 1 144 ? 9.974 4.553 -21.289 1.00 92.88 144 GLU A O 1
ATOM 1176 N N . LYS A 1 145 ? 9.485 3.211 -19.551 1.00 93.62 145 LYS A N 1
ATOM 1177 C CA . LYS A 1 145 ? 9.950 4.163 -18.534 1.00 93.62 145 LYS A CA 1
ATOM 1178 C C . LYS A 1 145 ? 11.465 4.196 -18.358 1.00 93.62 145 LYS A C 1
ATOM 1180 O O . LYS A 1 145 ? 12.000 5.238 -18.009 1.00 93.62 145 LYS A O 1
ATOM 1185 N N . ILE A 1 146 ? 12.143 3.062 -18.541 1.00 94.12 146 ILE A N 1
ATOM 1186 C CA . ILE A 1 146 ? 13.557 2.919 -18.163 1.00 94.12 146 ILE A CA 1
ATOM 1187 C C . ILE A 1 146 ? 14.432 2.699 -19.395 1.00 94.12 146 ILE A C 1
ATOM 1189 O O . ILE A 1 146 ? 15.441 3.375 -19.559 1.00 94.12 146 ILE A O 1
ATOM 1193 N N . PHE A 1 147 ? 14.062 1.765 -20.273 1.00 95.44 147 PHE A N 1
ATOM 1194 C CA . PHE A 1 147 ? 14.958 1.345 -21.358 1.00 95.44 147 PHE A CA 1
ATOM 1195 C C . PHE A 1 147 ? 14.843 2.211 -22.613 1.00 95.44 147 PHE A C 1
ATOM 1197 O O . PHE A 1 147 ? 15.858 2.555 -23.210 1.00 95.44 147 PHE A O 1
ATOM 1204 N N . LYS A 1 148 ? 13.629 2.617 -22.987 1.00 95.44 148 LYS A N 1
ATOM 1205 C CA . LYS A 1 148 ? 13.365 3.406 -24.191 1.00 95.44 148 LYS A CA 1
ATOM 1206 C C . LYS A 1 148 ? 14.096 4.757 -24.190 1.00 95.44 148 LYS A C 1
ATOM 1208 O O . LYS A 1 148 ? 14.748 5.040 -25.187 1.00 95.44 148 LYS A O 1
ATOM 1213 N N . PRO A 1 149 ? 14.131 5.538 -23.089 1.00 96.56 149 PRO A N 1
ATOM 1214 C CA . PRO A 1 149 ? 14.911 6.778 -23.059 1.00 96.56 149 PRO A CA 1
ATOM 1215 C C . PRO A 1 149 ? 16.411 6.556 -23.308 1.00 96.56 149 PRO A C 1
ATOM 1217 O O . PRO A 1 149 ? 17.068 7.367 -23.957 1.00 96.56 149 PRO A O 1
ATOM 1220 N N . VAL A 1 150 ? 16.960 5.440 -22.820 1.00 96.12 150 VAL A N 1
ATOM 1221 C CA . VAL A 1 150 ? 18.374 5.083 -23.013 1.00 96.12 150 VAL A CA 1
ATOM 1222 C C . VAL A 1 150 ? 18.644 4.669 -24.462 1.00 96.12 150 VAL A C 1
ATOM 1224 O O . VAL A 1 150 ? 19.657 5.065 -25.042 1.00 96.12 150 VAL A O 1
ATOM 1227 N N . GLU A 1 151 ? 17.740 3.891 -25.058 1.00 95.44 151 GLU A N 1
ATOM 1228 C CA . GLU A 1 151 ? 17.807 3.487 -26.466 1.00 95.44 151 GLU A CA 1
ATOM 1229 C C . GLU A 1 151 ? 17.709 4.699 -27.400 1.00 95.44 151 GLU A C 1
ATOM 1231 O O . GLU A 1 151 ? 18.554 4.859 -28.284 1.00 95.44 151 GLU A O 1
ATOM 1236 N N . ASP A 1 152 ? 16.755 5.595 -27.149 1.00 95.06 152 ASP A N 1
ATOM 1237 C CA . ASP A 1 152 ? 16.550 6.816 -27.929 1.00 95.06 152 ASP A CA 1
ATOM 1238 C C . ASP A 1 152 ? 17.775 7.745 -27.835 1.00 95.06 152 ASP A C 1
ATOM 1240 O O . ASP A 1 152 ? 18.270 8.231 -28.853 1.00 95.06 152 ASP A O 1
ATOM 1244 N N . ALA A 1 153 ? 18.352 7.919 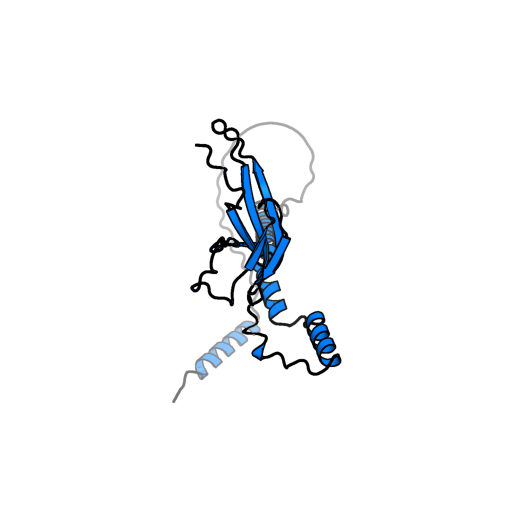-26.639 1.00 95.38 153 ALA A N 1
ATOM 1245 C CA . ALA A 1 153 ? 19.580 8.697 -26.459 1.00 95.38 153 ALA A CA 1
ATOM 1246 C C . ALA A 1 153 ? 20.775 8.094 -27.218 1.00 95.38 153 ALA A C 1
ATOM 1248 O O . ALA A 1 153 ? 21.598 8.818 -27.784 1.00 95.38 153 ALA A O 1
ATOM 1249 N N . ARG A 1 154 ? 20.884 6.761 -27.258 1.00 96.69 154 ARG A N 1
ATOM 1250 C CA . ARG A 1 154 ? 21.926 6.075 -28.033 1.00 96.69 154 ARG A CA 1
ATOM 1251 C C . ARG A 1 154 ? 21.724 6.275 -29.536 1.00 96.69 154 ARG A C 1
ATOM 1253 O O . ARG A 1 154 ? 22.704 6.521 -30.240 1.00 96.69 154 ARG A O 1
ATOM 1260 N N . LEU A 1 155 ? 20.487 6.181 -30.019 1.00 95.94 155 LEU A N 1
ATOM 1261 C CA . LEU A 1 155 ? 20.156 6.424 -31.425 1.00 95.94 155 LEU A CA 1
ATOM 1262 C C . LEU A 1 155 ? 20.465 7.867 -31.830 1.00 95.94 155 LEU A C 1
ATOM 1264 O O . LEU A 1 155 ? 21.058 8.078 -32.886 1.00 95.94 155 LEU A O 1
ATOM 1268 N N . ALA A 1 156 ? 20.161 8.840 -30.971 1.00 95.62 156 ALA A N 1
ATOM 1269 C CA . ALA A 1 156 ? 20.493 10.242 -31.208 1.00 95.62 156 ALA A CA 1
ATOM 1270 C C . ALA A 1 156 ? 22.009 10.463 -31.346 1.00 95.62 156 ALA A C 1
ATOM 1272 O O . ALA A 1 156 ? 22.447 11.108 -32.297 1.00 95.62 156 ALA A O 1
ATOM 1273 N N . ARG A 1 157 ? 22.827 9.862 -30.467 1.00 95.56 157 ARG A N 1
ATOM 1274 C CA . ARG A 1 157 ? 24.298 9.947 -30.575 1.00 95.56 157 ARG A CA 1
ATOM 1275 C C . ARG A 1 157 ? 24.828 9.322 -31.861 1.00 95.56 157 ARG A C 1
ATOM 1277 O O . ARG A 1 157 ? 25.737 9.873 -32.472 1.00 95.56 157 ARG A O 1
ATOM 1284 N N . LEU A 1 158 ? 24.274 8.184 -32.278 1.00 94.31 158 LEU A N 1
ATOM 1285 C CA . LEU A 1 158 ? 24.660 7.548 -33.539 1.00 94.31 158 LEU A CA 1
ATOM 1286 C C . LEU A 1 158 ? 24.282 8.408 -34.746 1.00 94.31 158 LEU A C 1
ATOM 1288 O O . LEU A 1 158 ? 25.097 8.568 -35.650 1.00 94.31 158 LEU A O 1
ATOM 1292 N N . ALA A 1 159 ? 23.083 8.991 -34.745 1.00 94.25 159 ALA A N 1
ATOM 1293 C CA . ALA A 1 159 ? 22.646 9.896 -35.802 1.00 94.25 159 ALA A CA 1
ATOM 1294 C C . ALA A 1 159 ? 23.538 11.145 -35.878 1.00 94.25 159 ALA A C 1
ATOM 1296 O O . ALA A 1 159 ? 23.938 11.548 -36.967 1.00 94.25 159 ALA A O 1
ATOM 1297 N N . GLN A 1 160 ? 23.911 11.714 -34.729 1.00 92.56 160 GLN A N 1
ATOM 1298 C CA . GLN A 1 160 ? 24.836 12.843 -34.661 1.00 92.56 160 GLN A CA 1
ATOM 1299 C C . GLN A 1 160 ? 26.224 12.468 -35.192 1.00 92.56 160 GLN A C 1
ATOM 1301 O O . GLN A 1 160 ? 26.749 13.161 -36.055 1.00 92.56 160 GLN A O 1
ATOM 1306 N N . ALA A 1 161 ? 26.774 11.325 -34.774 1.00 91.56 161 ALA A N 1
ATOM 1307 C CA . ALA A 1 161 ? 28.059 10.841 -35.275 1.00 91.56 161 ALA A CA 1
ATOM 1308 C C . ALA A 1 161 ? 28.046 10.607 -36.796 1.00 91.56 161 ALA A C 1
ATOM 1310 O O . ALA A 1 161 ? 29.030 10.901 -37.472 1.00 91.56 161 ALA A O 1
ATOM 1311 N N . GLN A 1 162 ? 26.932 10.115 -37.349 1.00 90.69 162 GLN A N 1
ATOM 1312 C CA . GLN A 1 162 ? 26.758 9.968 -38.797 1.00 90.69 162 GLN A CA 1
ATOM 1313 C C . GLN A 1 162 ? 26.660 11.319 -39.510 1.00 90.69 162 GLN A C 1
ATOM 1315 O O . GLN A 1 162 ? 27.274 11.494 -40.559 1.00 90.69 162 GLN A O 1
ATOM 1320 N N . ALA A 1 163 ? 25.928 12.283 -38.947 1.00 90.44 163 ALA A N 1
ATOM 1321 C CA . ALA A 1 163 ? 25.831 13.629 -39.503 1.00 90.44 163 ALA A CA 1
ATOM 1322 C C . ALA A 1 163 ? 27.187 14.349 -39.484 1.00 90.44 163 ALA A C 1
ATOM 1324 O O . ALA A 1 163 ? 27.560 14.992 -40.462 1.00 90.44 163 ALA A O 1
ATOM 1325 N N . ASP A 1 164 ? 27.952 14.200 -38.405 1.00 86.69 164 ASP A N 1
ATOM 1326 C CA . ASP A 1 164 ? 29.287 14.778 -38.282 1.00 86.69 164 ASP A CA 1
ATOM 1327 C C . ASP A 1 164 ? 30.286 14.080 -39.212 1.00 86.69 164 ASP A C 1
ATOM 1329 O O . ASP A 1 164 ? 31.126 14.742 -39.815 1.00 86.69 164 ASP A O 1
ATOM 1333 N N . ALA A 1 165 ? 30.168 12.763 -39.409 1.00 84.94 165 ALA A N 1
ATOM 1334 C CA . ALA A 1 165 ? 30.953 12.033 -40.405 1.00 84.94 165 ALA A CA 1
ATOM 1335 C C . ALA A 1 165 ? 30.614 12.448 -41.846 1.00 84.94 165 ALA A C 1
ATOM 1337 O O . ALA A 1 165 ? 31.518 12.537 -42.667 1.00 84.94 165 ALA A O 1
ATOM 1338 N N . ALA A 1 166 ? 29.348 12.745 -42.149 1.00 81.06 166 ALA A N 1
ATOM 1339 C CA . ALA A 1 166 ? 28.933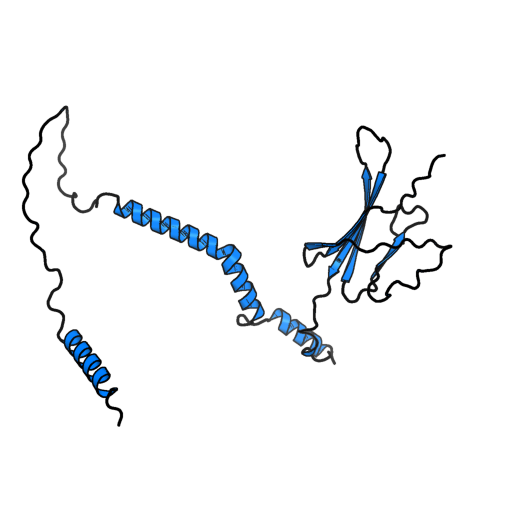 13.236 -43.464 1.00 81.06 166 ALA A CA 1
ATOM 1340 C C . ALA A 1 166 ? 29.372 14.688 -43.734 1.00 81.06 166 ALA A C 1
ATOM 1342 O O . ALA A 1 166 ? 29.528 15.076 -44.888 1.00 81.06 166 ALA A O 1
ATOM 1343 N N . LYS A 1 167 ? 29.558 15.494 -42.679 1.00 81.31 167 LYS A N 1
ATOM 1344 C CA . LYS A 1 167 ? 30.109 16.857 -42.771 1.00 81.31 167 LYS A CA 1
ATOM 1345 C C . LYS A 1 167 ? 31.629 16.877 -42.882 1.00 81.31 167 LYS A C 1
ATOM 1347 O O . LYS A 1 167 ? 32.180 17.866 -43.361 1.00 81.31 167 LYS A O 1
ATOM 1352 N N . LYS A 1 168 ? 32.316 15.827 -42.422 1.00 75.12 168 LYS A N 1
ATOM 1353 C CA . LYS A 1 168 ? 33.749 15.684 -42.679 1.00 75.12 168 LYS A CA 1
ATOM 1354 C C . LYS A 1 168 ? 33.936 15.507 -44.190 1.00 75.12 168 LYS A C 1
ATOM 1356 O O . LYS A 1 168 ? 33.204 14.717 -44.789 1.00 75.12 168 LYS A O 1
ATOM 1361 N N . PRO A 1 169 ? 34.876 16.232 -44.818 1.00 66.56 169 PRO A N 1
ATOM 1362 C CA . PRO A 1 169 ? 35.184 16.007 -46.222 1.00 66.56 169 PRO A CA 1
ATOM 1363 C C . PRO A 1 169 ? 35.533 14.529 -46.410 1.00 66.56 169 PRO A C 1
ATOM 1365 O O . PRO A 1 169 ? 36.226 13.947 -45.574 1.00 66.56 169 PRO A O 1
ATOM 1368 N N . SER A 1 170 ? 35.001 13.917 -47.470 1.00 60.59 170 SER A N 1
ATOM 1369 C CA . SER A 1 170 ? 35.303 12.535 -47.841 1.00 60.59 170 SER A CA 1
ATOM 1370 C C . SER A 1 170 ? 36.819 12.378 -47.939 1.00 60.59 170 SER A C 1
ATOM 1372 O O . SER A 1 170 ? 37.429 12.829 -48.904 1.00 60.59 170 SER A O 1
ATOM 1374 N N . VAL A 1 171 ? 37.440 11.744 -46.943 1.00 58.56 171 VAL A N 1
ATOM 1375 C CA . VAL A 1 171 ? 38.893 11.488 -46.901 1.00 58.56 171 VAL A CA 1
ATOM 1376 C C . VAL A 1 171 ? 39.267 10.336 -47.856 1.00 58.56 171 VAL A C 1
ATOM 1378 O O . VAL A 1 171 ? 40.167 9.552 -47.583 1.00 58.56 171 VAL A O 1
ATOM 1381 N N . GLY A 1 172 ? 38.510 10.175 -48.946 1.00 54.75 172 GLY A N 1
ATOM 1382 C CA . GLY A 1 172 ? 38.610 9.070 -49.899 1.00 54.75 172 GLY A CA 1
ATOM 1383 C C . GLY A 1 172 ? 38.994 9.472 -51.323 1.00 54.75 172 GLY A C 1
ATOM 1384 O O . GLY A 1 172 ? 39.275 8.575 -52.102 1.00 54.75 172 GLY A O 1
ATOM 1385 N N . ASP A 1 173 ? 39.047 10.768 -51.654 1.00 48.50 173 ASP A N 1
ATOM 1386 C CA . ASP A 1 173 ? 39.454 11.243 -52.995 1.00 48.50 173 ASP A CA 1
ATOM 1387 C C . ASP A 1 173 ? 40.830 11.943 -53.017 1.00 48.50 173 ASP A C 1
ATOM 1389 O O . ASP A 1 173 ? 41.251 12.443 -54.052 1.00 48.50 173 ASP A O 1
ATOM 1393 N N . PHE A 1 174 ? 41.564 11.961 -51.897 1.00 48.22 174 PHE A N 1
ATOM 1394 C CA . PHE A 1 174 ? 42.918 12.536 -51.813 1.00 48.22 174 PHE A CA 1
ATOM 1395 C C . PHE A 1 174 ? 43.907 11.577 -51.136 1.00 48.22 174 PHE A C 1
ATOM 1397 O O . PHE A 1 174 ? 44.610 11.935 -50.194 1.00 48.22 174 PHE A O 1
ATOM 1404 N N . MET A 1 175 ? 43.946 10.330 -51.599 1.00 49.19 175 MET A N 1
ATOM 1405 C CA . MET A 1 175 ? 45.101 9.456 -51.380 1.00 49.19 175 MET A CA 1
ATOM 1406 C C . MET A 1 175 ? 45.799 9.240 -52.717 1.00 49.19 175 MET A C 1
ATOM 1408 O O . MET A 1 175 ? 45.714 8.161 -53.282 1.00 49.19 175 MET A O 1
ATOM 1412 N N . ASP A 1 176 ? 46.471 10.278 -53.208 1.00 44.28 176 ASP A N 1
ATOM 1413 C CA . ASP A 1 176 ? 47.641 10.105 -54.061 1.00 44.28 176 ASP A CA 1
ATOM 1414 C C . ASP A 1 176 ? 48.639 11.246 -53.820 1.00 44.28 176 ASP A C 1
ATOM 1416 O O . ASP A 1 176 ? 48.274 12.407 -53.650 1.00 44.28 176 ASP A O 1
ATOM 1420 N N . GLU A 1 177 ? 49.905 10.838 -53.805 1.00 39.62 177 GLU A N 1
ATOM 1421 C CA . GLU A 1 177 ? 51.147 11.615 -53.759 1.00 39.62 177 GLU A CA 1
ATOM 1422 C C . GLU A 1 177 ? 51.620 12.195 -52.415 1.00 39.62 177 GLU A C 1
ATOM 1424 O O . GLU A 1 177 ? 51.437 13.349 -52.036 1.00 39.62 177 GLU A O 1
ATOM 1429 N N . VAL A 1 178 ? 52.424 11.354 -51.763 1.00 46.53 178 VAL A N 1
ATOM 1430 C CA . VAL A 1 178 ? 53.641 11.746 -51.048 1.00 46.53 178 VAL A CA 1
ATOM 1431 C C . VAL A 1 178 ? 54.463 12.730 -51.898 1.00 46.53 178 VAL A C 1
ATOM 1433 O O . VAL A 1 178 ? 54.985 12.343 -52.942 1.00 46.53 178 VAL A O 1
ATOM 1436 N N . LYS A 1 179 ? 54.666 13.960 -51.414 1.00 35.91 179 LYS A N 1
ATOM 1437 C CA . LYS A 1 179 ? 55.855 14.769 -51.730 1.00 35.91 179 LYS A CA 1
ATOM 1438 C C . LYS A 1 179 ? 56.154 15.765 -50.610 1.00 35.91 179 LYS A C 1
ATOM 1440 O O . LYS A 1 179 ? 55.285 16.497 -50.149 1.00 35.91 179 LYS A O 1
ATOM 1445 N N . GLU A 1 180 ? 57.399 15.715 -50.156 1.00 40.00 180 GLU A N 1
ATOM 1446 C CA . GLU A 1 180 ? 58.023 16.603 -49.179 1.00 40.00 180 GLU A CA 1
ATOM 1447 C C . GLU A 1 180 ? 58.098 18.073 -49.655 1.00 40.00 180 GLU A C 1
ATOM 1449 O O . GLU A 1 180 ? 57.996 18.348 -50.849 1.00 40.00 180 GLU A O 1
ATOM 1454 N N . VAL A 1 181 ? 58.453 18.954 -48.701 1.00 35.16 181 VAL A N 1
ATOM 1455 C CA . VAL A 1 181 ? 59.191 20.238 -48.838 1.00 35.16 181 VAL A CA 1
ATOM 1456 C C . VAL A 1 181 ? 58.404 21.550 -48.578 1.00 35.16 181 VAL A C 1
ATOM 1458 O O . VAL A 1 181 ? 57.654 22.051 -49.402 1.00 35.16 181 VAL A O 1
ATOM 1461 N N . THR A 1 182 ? 58.650 22.080 -47.369 1.00 31.41 182 THR A N 1
ATOM 1462 C CA . THR A 1 182 ? 58.871 23.471 -46.884 1.00 31.41 182 THR A CA 1
ATOM 1463 C C . THR A 1 182 ? 58.240 24.737 -47.519 1.00 31.41 182 THR A C 1
ATOM 1465 O O . THR A 1 182 ? 58.366 25.004 -48.706 1.00 31.41 182 THR A O 1
ATOM 1468 N N . THR A 1 183 ? 57.844 25.632 -46.588 1.00 30.48 183 THR A N 1
ATOM 1469 C CA . THR A 1 183 ? 57.952 27.122 -46.542 1.00 30.48 183 THR A CA 1
ATOM 1470 C C . THR A 1 183 ? 56.979 28.060 -47.296 1.00 30.48 183 THR A C 1
ATOM 1472 O O . THR A 1 183 ? 56.924 28.091 -48.514 1.00 30.48 183 THR A O 1
ATOM 1475 N N . SER A 1 184 ? 56.376 28.944 -46.473 1.00 32.06 184 SER A N 1
ATOM 1476 C CA . SER A 1 184 ? 56.091 30.396 -46.624 1.00 32.06 184 SER A CA 1
ATOM 1477 C C . SER A 1 184 ? 54.979 30.961 -47.542 1.00 32.06 184 SER A C 1
ATOM 1479 O O . SER A 1 184 ? 55.038 30.853 -48.756 1.00 32.06 184 SER A O 1
ATOM 1481 N N . THR A 1 185 ? 54.098 31.740 -46.879 1.00 28.92 185 THR A N 1
ATOM 1482 C CA . THR A 1 185 ? 53.516 33.071 -47.222 1.00 28.92 185 THR A CA 1
ATOM 1483 C C . THR A 1 185 ? 52.535 33.285 -48.394 1.00 28.92 185 THR A C 1
ATOM 1485 O O . THR A 1 185 ? 52.904 33.140 -49.546 1.00 28.92 185 THR A O 1
ATOM 1488 N N . ALA A 1 186 ? 51.369 33.841 -48.010 1.00 32.16 186 ALA A N 1
ATOM 1489 C CA . ALA A 1 186 ? 50.616 34.988 -48.565 1.00 32.16 186 ALA A CA 1
ATOM 1490 C C . ALA A 1 186 ? 49.941 34.953 -49.965 1.00 32.16 186 ALA A C 1
ATOM 1492 O O . ALA A 1 186 ? 50.606 34.877 -50.986 1.00 32.16 186 ALA A O 1
ATOM 1493 N N . ASP A 1 187 ? 48.612 35.161 -49.913 1.00 31.67 187 ASP A N 1
ATOM 1494 C CA . ASP A 1 187 ? 47.686 35.976 -50.736 1.00 31.67 187 ASP A CA 1
ATOM 1495 C C . ASP A 1 187 ? 47.583 35.901 -52.279 1.00 31.67 187 ASP A C 1
ATOM 1497 O O . ASP A 1 187 ? 48.560 35.837 -53.015 1.00 31.67 187 ASP A O 1
ATOM 1501 N N . THR A 1 188 ? 46.328 36.129 -52.725 1.00 31.27 188 THR A N 1
ATOM 1502 C CA . THR A 1 188 ? 45.785 36.360 -54.094 1.00 31.27 188 THR A CA 1
ATOM 1503 C C . THR A 1 188 ? 45.628 35.083 -54.947 1.00 31.27 188 THR A C 1
ATOM 1505 O O . THR A 1 188 ? 46.432 34.173 -54.855 1.00 31.27 188 THR A O 1
ATOM 1508 N N . ASP A 1 189 ? 44.585 34.836 -55.742 1.00 30.61 189 ASP A N 1
ATOM 1509 C CA . ASP A 1 189 ? 43.680 35.713 -56.476 1.00 30.61 189 ASP A CA 1
ATOM 1510 C C . ASP A 1 189 ? 42.440 34.917 -56.960 1.00 30.61 189 ASP A C 1
ATOM 1512 O O . ASP A 1 189 ? 42.432 33.683 -56.997 1.00 30.61 189 ASP A O 1
ATOM 1516 N N . ALA A 1 190 ? 41.387 35.635 -57.336 1.00 37.53 190 ALA A N 1
ATOM 1517 C CA . ALA A 1 190 ? 40.143 35.118 -57.888 1.00 37.53 190 ALA A CA 1
ATOM 1518 C C . ALA A 1 190 ? 40.281 34.746 -59.375 1.00 37.53 190 ALA A C 1
ATOM 1520 O O . ALA A 1 190 ? 40.720 35.581 -60.151 1.00 37.53 190 ALA A O 1
ATOM 1521 N N . MET A 1 191 ? 39.790 33.573 -59.801 1.00 36.72 191 MET A N 1
ATOM 1522 C CA . MET A 1 191 ? 39.279 33.373 -61.168 1.00 36.72 191 MET A CA 1
ATOM 1523 C C . MET A 1 191 ? 38.165 32.321 -61.196 1.00 36.72 191 MET A C 1
ATOM 1525 O O . MET A 1 191 ? 38.303 31.188 -60.741 1.00 36.72 191 MET A O 1
ATOM 1529 N N . THR A 1 192 ? 37.036 32.768 -61.728 1.00 40.28 192 THR A N 1
ATOM 1530 C CA . THR A 1 192 ? 35.855 32.010 -62.128 1.00 40.28 192 THR A CA 1
ATOM 1531 C C . THR A 1 192 ? 36.154 31.222 -63.401 1.00 40.28 192 THR A C 1
ATOM 1533 O O . THR A 1 192 ? 36.833 31.746 -64.270 1.00 40.28 192 THR A O 1
ATOM 1536 N N . GLU A 1 193 ? 35.592 30.018 -63.541 1.00 36.25 193 GLU A N 1
ATOM 1537 C CA . GLU A 1 193 ? 34.973 29.569 -64.797 1.00 36.25 193 GLU A CA 1
ATOM 1538 C C . GLU A 1 193 ? 34.109 28.315 -64.566 1.00 36.25 193 GLU A C 1
ATOM 1540 O O . GLU A 1 193 ? 34.517 27.329 -63.949 1.00 36.25 193 GLU A O 1
ATOM 1545 N N . GLU A 1 194 ? 32.854 28.415 -65.005 1.00 45.66 194 GLU A N 1
ATOM 1546 C CA . GLU A 1 194 ? 31.833 27.374 -64.977 1.00 45.66 194 GLU A CA 1
ATOM 1547 C C . GLU A 1 194 ? 32.041 26.377 -66.125 1.00 45.66 194 GLU A C 1
ATOM 1549 O O . GLU A 1 194 ? 32.072 26.771 -67.287 1.00 45.66 194 GLU A O 1
ATOM 1554 N N . GLU A 1 195 ? 32.013 25.074 -65.828 1.00 49.12 195 GLU A N 1
ATOM 1555 C CA . GLU A 1 195 ? 31.643 24.056 -66.818 1.00 49.12 195 GLU A CA 1
ATOM 1556 C C . GLU A 1 195 ? 30.456 23.201 -66.326 1.00 49.12 195 GLU A C 1
ATOM 1558 O O . GLU A 1 195 ? 30.392 22.800 -65.155 1.00 49.12 195 GLU A O 1
ATOM 1563 N N . PRO A 1 196 ? 29.483 22.877 -67.202 1.00 51.25 196 PRO A N 1
ATOM 1564 C CA . PRO A 1 196 ? 28.272 22.168 -66.813 1.00 51.25 196 PRO A CA 1
ATOM 1565 C C . PRO A 1 196 ? 28.551 20.681 -66.552 1.00 51.25 196 PRO A C 1
ATOM 1567 O O . PRO A 1 196 ? 28.892 19.910 -67.453 1.00 51.25 196 PRO A O 1
ATOM 1570 N N . LYS A 1 197 ? 28.317 20.242 -65.308 1.00 48.25 197 LYS A N 1
ATOM 1571 C CA . LYS A 1 197 ? 28.385 18.831 -64.893 1.00 48.25 197 LYS A CA 1
ATOM 1572 C C . LYS A 1 197 ? 27.495 17.952 -65.785 1.00 48.25 197 LYS A C 1
ATOM 1574 O O . LYS A 1 197 ? 26.266 17.961 -65.675 1.00 48.25 197 LYS A O 1
ATOM 1579 N N . LYS A 1 198 ? 28.124 17.144 -66.644 1.00 52.97 198 LYS A N 1
ATOM 1580 C CA . LYS A 1 198 ? 27.475 16.081 -67.426 1.00 52.97 198 LYS A CA 1
ATOM 1581 C C . LYS A 1 198 ? 26.741 15.128 -66.473 1.00 52.97 198 LYS A C 1
ATOM 1583 O O . LYS A 1 198 ? 27.345 14.539 -65.578 1.00 52.97 198 LYS A O 1
ATOM 1588 N N . LYS A 1 199 ? 25.425 14.967 -66.660 1.00 56.62 199 LYS A N 1
ATOM 1589 C CA . LYS A 1 199 ? 24.591 14.025 -65.895 1.00 56.62 199 LYS A CA 1
ATOM 1590 C C . LYS A 1 199 ? 25.015 12.588 -66.211 1.00 56.62 199 LYS A C 1
ATOM 1592 O O . LYS A 1 199 ? 24.624 12.027 -67.230 1.00 56.62 199 LYS A O 1
ATOM 1597 N N . ILE A 1 200 ? 25.798 11.989 -65.323 1.00 48.38 200 ILE A N 1
ATOM 1598 C CA . ILE A 1 200 ? 26.119 10.559 -65.332 1.00 48.38 200 ILE A CA 1
ATOM 1599 C C . ILE A 1 200 ? 24.852 9.772 -64.965 1.00 48.38 200 ILE A C 1
ATOM 1601 O O . ILE A 1 200 ? 24.368 9.823 -63.835 1.00 48.38 200 ILE A O 1
ATOM 1605 N N . SER A 1 201 ? 24.275 9.078 -65.948 1.00 53.56 201 SER A N 1
ATOM 1606 C CA . SER A 1 201 ? 23.131 8.179 -65.769 1.00 53.56 201 SER A CA 1
ATOM 1607 C C . SER A 1 201 ? 23.598 6.886 -65.096 1.00 53.56 201 SER A C 1
ATOM 1609 O O . SER A 1 201 ? 24.207 6.030 -65.731 1.00 53.56 201 SER A O 1
ATOM 1611 N N . THR A 1 202 ? 23.323 6.739 -63.800 1.00 60.81 202 THR A N 1
ATOM 1612 C CA . THR A 1 202 ? 23.756 5.594 -62.975 1.00 60.81 202 THR A CA 1
ATOM 1613 C C . THR A 1 202 ? 22.812 4.393 -63.020 1.00 60.81 202 THR A C 1
ATOM 1615 O O . THR A 1 202 ? 23.031 3.408 -62.317 1.00 60.81 202 THR A O 1
ATOM 1618 N N . SER A 1 203 ? 21.760 4.415 -63.842 1.00 53.88 203 SER A N 1
ATOM 1619 C CA . SER A 1 203 ? 20.903 3.240 -64.003 1.00 53.88 203 SER A CA 1
ATOM 1620 C C . SER A 1 203 ? 21.190 2.548 -65.328 1.00 53.88 203 SER A C 1
ATOM 1622 O O . SER A 1 203 ? 20.647 2.931 -66.366 1.00 53.88 203 SER A O 1
ATOM 1624 N N . GLY A 1 204 ? 22.005 1.492 -65.280 1.00 59.91 204 GLY A N 1
ATOM 1625 C CA . GLY A 1 204 ? 22.066 0.496 -66.350 1.00 59.91 204 GLY A CA 1
ATOM 1626 C C . GLY A 1 204 ? 20.676 -0.096 -66.662 1.00 59.91 204 GLY A C 1
ATOM 1627 O O . GLY A 1 204 ? 19.722 0.114 -65.899 1.00 59.91 204 GLY A O 1
ATOM 1628 N N . PRO A 1 205 ? 20.520 -0.828 -67.781 1.00 60.81 205 PRO A N 1
ATOM 1629 C CA . PRO A 1 205 ? 19.214 -1.208 -68.312 1.00 60.81 205 PRO A CA 1
ATOM 1630 C C . PRO A 1 205 ? 18.377 -1.954 -67.267 1.00 60.81 205 PRO A C 1
ATOM 1632 O O . PRO A 1 205 ? 18.712 -3.061 -66.840 1.00 60.81 205 PRO A O 1
ATOM 1635 N N . ARG A 1 206 ? 17.265 -1.345 -66.831 1.00 62.94 206 ARG A N 1
ATOM 1636 C CA . ARG A 1 206 ? 16.322 -1.974 -65.897 1.00 62.94 206 ARG A CA 1
ATOM 1637 C C . ARG A 1 206 ? 15.823 -3.277 -66.516 1.00 62.94 206 ARG A C 1
ATOM 1639 O O . ARG A 1 206 ? 15.117 -3.252 -67.519 1.00 62.94 206 ARG A O 1
ATOM 1646 N N . SER A 1 207 ? 16.190 -4.405 -65.908 1.00 70.56 207 SER A N 1
ATOM 1647 C CA . SER A 1 207 ? 15.875 -5.738 -66.429 1.00 70.56 207 SER A CA 1
ATOM 1648 C C . SER A 1 207 ? 14.395 -5.888 -66.820 1.00 70.56 207 SER A C 1
ATOM 1650 O O . SER A 1 207 ? 13.483 -5.451 -66.105 1.00 70.56 207 SER A O 1
ATOM 1652 N N . ASN A 1 208 ? 14.144 -6.583 -67.937 1.00 67.25 208 ASN A N 1
ATOM 1653 C CA . ASN A 1 208 ? 12.805 -6.861 -68.486 1.00 67.25 208 ASN A CA 1
ATOM 1654 C C . ASN A 1 208 ? 11.842 -7.519 -67.473 1.00 67.25 208 ASN A C 1
ATOM 1656 O O . ASN A 1 208 ? 10.618 -7.476 -67.633 1.00 67.25 208 ASN A O 1
ATOM 1660 N N . ARG A 1 209 ? 12.376 -8.084 -66.383 1.00 68.06 209 ARG A N 1
ATOM 1661 C CA . ARG A 1 209 ? 11.619 -8.667 -65.271 1.00 68.06 209 ARG A CA 1
ATOM 1662 C C . ARG A 1 209 ? 10.793 -7.624 -64.512 1.00 68.06 209 ARG A C 1
ATOM 1664 O O . ARG A 1 209 ? 9.648 -7.905 -64.152 1.00 68.06 209 ARG A O 1
ATOM 1671 N N . HIS A 1 210 ? 11.322 -6.415 -64.313 1.00 67.62 210 HIS A N 1
ATOM 1672 C CA . HIS A 1 210 ? 10.602 -5.344 -63.616 1.00 67.62 210 HIS A CA 1
ATOM 1673 C C . HIS A 1 210 ? 9.441 -4.803 -64.465 1.00 67.62 210 HIS A C 1
ATOM 1675 O O . HIS A 1 210 ? 8.325 -4.638 -63.968 1.00 67.62 210 HIS A O 1
ATOM 1681 N N . ALA A 1 211 ? 9.667 -4.632 -65.773 1.00 71.12 211 ALA A N 1
ATOM 1682 C CA . ALA A 1 211 ? 8.630 -4.228 -66.722 1.00 71.12 211 ALA A CA 1
ATOM 1683 C C . ALA A 1 211 ? 7.487 -5.258 -66.806 1.00 71.12 211 ALA A C 1
ATOM 1685 O O . ALA A 1 211 ? 6.310 -4.884 -66.830 1.00 71.12 211 ALA A O 1
ATOM 1686 N N . ARG A 1 212 ? 7.809 -6.560 -66.775 1.00 70.38 212 ARG A N 1
ATOM 1687 C CA . ARG A 1 212 ? 6.811 -7.643 -66.781 1.00 70.38 212 ARG A CA 1
ATOM 1688 C C . ARG A 1 212 ? 5.972 -7.658 -65.494 1.00 70.38 212 ARG A C 1
ATOM 1690 O O . ARG A 1 212 ? 4.746 -7.710 -65.579 1.00 70.38 212 ARG A O 1
ATOM 1697 N N . LYS A 1 213 ? 6.604 -7.480 -64.325 1.00 76.12 213 LYS A N 1
ATOM 1698 C CA . LYS A 1 213 ? 5.920 -7.404 -63.015 1.00 76.12 213 LYS A CA 1
ATOM 1699 C C . LYS A 1 213 ? 4.984 -6.189 -62.911 1.00 76.12 213 LYS A C 1
ATOM 1701 O O . LYS A 1 213 ? 3.893 -6.289 -62.351 1.00 76.12 213 LYS A O 1
ATOM 1706 N N . LEU A 1 214 ? 5.368 -5.052 -63.497 1.00 74.19 214 LEU A N 1
ATOM 1707 C CA . LEU A 1 214 ? 4.515 -3.858 -63.588 1.00 74.19 214 LEU A CA 1
ATOM 1708 C C . LEU A 1 214 ? 3.319 -4.057 -64.529 1.00 74.19 214 LEU A C 1
ATOM 1710 O O . LEU A 1 214 ? 2.207 -3.647 -64.188 1.00 74.19 214 LEU A O 1
ATOM 1714 N N . LYS A 1 215 ? 3.511 -4.716 -65.681 1.00 73.62 215 LYS A N 1
ATOM 1715 C CA . LYS A 1 215 ? 2.407 -5.052 -66.598 1.00 73.62 215 LYS A CA 1
ATOM 1716 C C . LYS A 1 215 ? 1.408 -6.028 -65.962 1.00 73.62 215 LYS A C 1
ATOM 1718 O O . LYS A 1 215 ? 0.205 -5.828 -66.118 1.00 73.62 215 LYS A O 1
ATOM 1723 N N . GLU A 1 216 ? 1.864 -7.028 -65.206 1.00 72.88 216 GLU A N 1
ATOM 1724 C CA . GLU A 1 216 ? 0.971 -7.942 -64.473 1.00 72.88 216 GLU A CA 1
ATOM 1725 C C . GLU A 1 216 ? 0.146 -7.236 -63.395 1.00 72.88 216 GLU A C 1
ATOM 1727 O O . GLU A 1 216 ? -1.067 -7.441 -63.327 1.00 72.88 216 GLU A O 1
ATOM 1732 N N . LYS A 1 217 ? 0.765 -6.359 -62.591 1.00 74.12 217 LYS A N 1
ATOM 1733 C CA . LYS A 1 217 ? 0.036 -5.576 -61.579 1.00 74.12 217 LYS A CA 1
ATOM 1734 C C . LYS A 1 217 ? -1.036 -4.684 -62.212 1.00 74.12 217 LYS A C 1
ATOM 1736 O O . LYS A 1 217 ? -2.165 -4.655 -61.727 1.00 74.12 217 LYS A O 1
ATOM 1741 N N . LYS A 1 218 ? -0.724 -4.027 -63.337 1.00 72.56 218 LYS A N 1
ATOM 1742 C CA . LYS A 1 218 ? -1.699 -3.209 -64.080 1.00 72.56 218 LYS A CA 1
ATOM 1743 C C . LYS A 1 218 ? -2.834 -4.043 -64.694 1.00 72.56 218 LYS A C 1
ATOM 1745 O O . LYS A 1 218 ? -3.968 -3.577 -64.712 1.00 72.56 218 LYS A O 1
ATOM 1750 N N . LYS A 1 219 ? -2.570 -5.271 -65.166 1.00 68.06 219 LYS A N 1
ATOM 1751 C CA . LYS A 1 219 ? -3.623 -6.175 -65.673 1.00 68.06 219 LYS A CA 1
ATOM 1752 C C . LYS A 1 219 ? -4.530 -6.710 -64.558 1.00 68.06 219 LYS A C 1
ATOM 1754 O O . LYS A 1 219 ? -5.734 -6.802 -64.777 1.00 68.06 219 LYS A O 1
ATOM 1759 N N . LYS A 1 220 ? -3.990 -7.019 -63.372 1.00 61.69 220 LYS A N 1
ATOM 1760 C CA . LYS A 1 220 ? -4.799 -7.445 -62.213 1.00 61.69 220 LYS A CA 1
ATOM 1761 C C . LYS A 1 220 ? -5.710 -6.325 -61.702 1.00 61.69 220 LYS A C 1
ATOM 1763 O O . LYS A 1 220 ? -6.880 -6.587 -61.466 1.00 61.69 220 LYS A O 1
ATOM 1768 N N . GLY A 1 221 ? -5.215 -5.087 -61.642 1.00 58.69 221 GLY A N 1
ATOM 1769 C CA . GLY A 1 221 ? -6.020 -3.934 -61.217 1.00 58.69 221 GLY A CA 1
ATOM 1770 C C . GLY A 1 221 ? -7.133 -3.526 -62.191 1.00 58.69 221 GLY A C 1
ATOM 1771 O O . GLY A 1 221 ? -8.097 -2.908 -61.768 1.00 58.69 221 GLY A O 1
ATOM 1772 N N . LYS A 1 222 ? -7.032 -3.879 -63.483 1.00 59.66 222 LYS A N 1
ATOM 1773 C CA . LYS A 1 222 ? -8.091 -3.609 -64.475 1.00 59.66 222 LYS A CA 1
ATOM 1774 C C . LYS A 1 222 ? -9.169 -4.696 -64.546 1.00 59.66 222 LYS A C 1
ATOM 1776 O O . LYS A 1 222 ? -10.274 -4.407 -64.982 1.00 59.66 222 LYS A O 1
ATOM 1781 N N . LYS A 1 223 ? -8.869 -5.935 -64.132 1.00 56.47 223 LYS A N 1
ATOM 1782 C CA . LYS A 1 223 ? -9.858 -7.031 -64.105 1.00 56.47 223 LYS A CA 1
ATOM 1783 C C . LYS A 1 223 ? -10.786 -6.983 -62.888 1.00 56.47 223 LYS A C 1
ATOM 1785 O O . LYS A 1 223 ? -11.852 -7.575 -62.940 1.00 56.47 223 LYS A O 1
ATOM 1790 N N . SER A 1 224 ? -10.411 -6.278 -61.820 1.00 56.81 224 SER A N 1
ATOM 1791 C CA . SER A 1 224 ? -11.236 -6.125 -60.612 1.00 56.81 224 SER A CA 1
ATOM 1792 C C . SER A 1 224 ? -12.291 -5.015 -60.702 1.00 56.81 224 SER A C 1
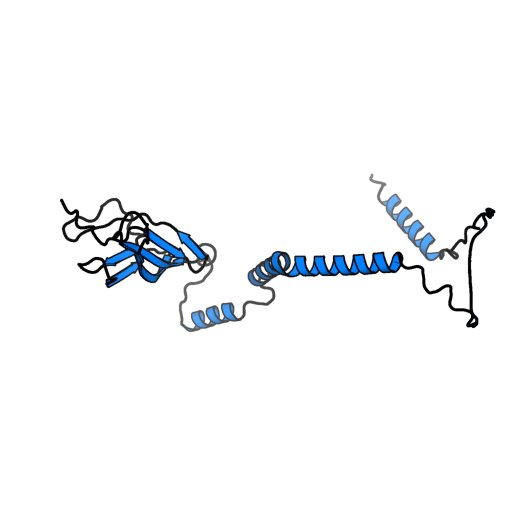ATOM 1794 O O . SER A 1 224 ? -13.009 -4.793 -59.733 1.00 56.81 224 SER A O 1
ATOM 1796 N N . THR A 1 225 ? -12.377 -4.305 -61.833 1.00 56.06 225 THR A N 1
ATOM 1797 C CA . THR A 1 225 ? -13.233 -3.114 -62.003 1.00 56.06 225 THR A CA 1
ATOM 1798 C C . THR A 1 225 ? -14.351 -3.309 -63.028 1.00 56.06 225 THR A C 1
ATOM 1800 O O . THR A 1 225 ? -14.913 -2.334 -63.510 1.00 56.06 225 THR A O 1
ATOM 1803 N N . ILE A 1 226 ? -14.686 -4.555 -63.368 1.00 53.50 226 ILE A N 1
ATOM 1804 C CA . ILE A 1 226 ? -15.927 -4.875 -64.078 1.00 53.50 226 ILE A CA 1
ATOM 1805 C C . ILE A 1 226 ? -16.789 -5.655 -63.089 1.00 53.50 226 ILE A C 1
ATOM 1807 O O . ILE A 1 226 ? -16.608 -6.856 -62.905 1.00 53.50 226 ILE A O 1
ATOM 1811 N N . LYS A 1 227 ? -17.661 -4.924 -62.392 1.00 53.62 227 LYS A N 1
ATOM 1812 C CA . LYS A 1 227 ? -18.841 -5.481 -61.735 1.00 53.62 227 LYS A CA 1
ATOM 1813 C C . LYS A 1 227 ? -19.995 -5.317 -62.724 1.00 53.62 227 LYS A C 1
ATOM 1815 O O . LYS A 1 227 ? -20.278 -4.185 -63.110 1.00 53.62 227 LYS A O 1
ATOM 1820 N N . PHE A 1 228 ? -20.585 -6.430 -63.140 1.00 41.97 228 PHE A N 1
ATOM 1821 C CA . PHE A 1 228 ? -22.009 -6.493 -63.448 1.00 41.97 228 PHE A CA 1
ATOM 1822 C C . PHE A 1 228 ? -22.681 -7.102 -62.222 1.00 41.97 228 PHE A C 1
ATOM 1824 O O . PHE A 1 228 ? -22.073 -8.044 -61.657 1.00 41.97 228 PHE A O 1
#

pLDDT: mean 73.09, std 18.82, range [28.92, 96.69]